Protein AF-A0AAP0X089-F1 (afdb_monomer_lite)

InterPro domains:
  IPR019605 Misato Segment II tubulin-like domain [PF10644] (19-96)
  IPR029209 DML1/Misato, tubulin domain [PF14881] (132-241)
  IPR036525 Tubulin/FtsZ, GTPase domain superfamily [G3DSA:3.40.50.1440] (24-244)
  IPR036525 Tubulin/FtsZ, GTPase domain superfamily [SSF52490] (13-241)
  IPR049942 DML1/Misato [PTHR13391] (17-248)

Sequence (255 aa):
MSCWDWLGTPTGDPVFKNQCMDMDVLYRTGETEQGILTYMPRLLSIDFQGSLGSMSSRGTLYNEVPNTPSPVRTWTGDVSTHVSEPRKKNLFLQSLCEEEQEKSIQMSGIESGRNDSQNEIQDKDIVESLENGVQYWTDFSKVHYHRQSLYELNGLGMDAQKFDNYGIGRDVFSGGLQGEEMNDRLRFFVEECDHIQGFQFIVDDLGGFSSVAAEFLENIVDEYTNTPVLLYNVQGPRSYMNTRGQKKTDFSGSS

Organism: Liquidambar formosana (NCBI:txid63359)

Radius of gyration: 24.03 Å; chains: 1; bounding box: 58×66×89 Å

Secondary structure (DSSP, 8-state):
-------------GGGTT----GGGTEEEEE-TTS-EEEEE---EEEETTTTTTS-TT-SSS--------S-----S------PPPPPP-HHHHHHHHHHHHHHHHHTT--------S----HHHHHHHHHHS--SGGGG--SPPPTTTEEEETT--S-GGGG-SHHHHHHHHTTSHHHHHHHHHHHHHHHT-SS---EEEEE--STTHHHHHHHHHHHHHHHSTTS-EEEEE---TTGGGTTTTSSS-------

pLDDT: mean 75.5, std 18.86, range [27.47, 96.25]

Foldseek 3Di:
DDDDDDDDDDDDDPVPPDDPDPCCLQWDWDAAPLRDIFIAGLAADEEAPPQLALADLQWDRDDPPDPPPDPDPPDPDDDDDDDDDRHDAWLQVVVLVVVVVVVSCVVVVDPDDDPPDDPPSDPVRVVVCVVPVDDHPNSPDSHIYHSLRGHHQPDDPPDQVQQQAQVVLLVSCVVVPSLVSNVVSSVVSVVPDPDAQAAEAEFACGGSRVNVSVVNVVVCCVVVVVHYYHYHHDDDPVVVVPVVPPPDDDDDDDD

Structure (mmCIF, N/CA/C/O backbone):
data_AF-A0AAP0X089-F1
#
_entry.id   AF-A0AAP0X089-F1
#
loop_
_atom_site.group_PDB
_atom_site.id
_atom_site.type_symbol
_atom_site.label_atom_id
_atom_site.label_alt_id
_atom_site.label_comp_id
_atom_site.label_asym_id
_atom_site.label_entity_id
_atom_site.label_seq_id
_atom_site.pdbx_PDB_ins_code
_atom_site.Cartn_x
_atom_site.Cartn_y
_atom_site.Cartn_z
_atom_site.occupancy
_atom_site.B_iso_or_equiv
_atom_site.auth_seq_id
_atom_site.auth_comp_id
_atom_site.auth_asym_id
_atom_site.auth_atom_id
_atom_site.pdbx_PDB_model_num
ATOM 1 N N . MET A 1 1 ? -16.385 -43.368 23.938 1.00 38.62 1 MET A N 1
ATOM 2 C CA . MET A 1 1 ? -16.172 -41.952 24.296 1.00 38.62 1 MET A CA 1
ATOM 3 C C . MET A 1 1 ? -16.518 -41.150 23.065 1.00 38.62 1 MET A C 1
ATOM 5 O O . MET A 1 1 ? -15.847 -41.276 22.054 1.00 38.62 1 MET A O 1
ATOM 9 N N . SER A 1 2 ? -17.673 -40.511 23.132 1.00 29.97 2 SER A N 1
ATOM 10 C CA . SER A 1 2 ? -18.468 -39.937 22.048 1.00 29.97 2 SER A CA 1
ATOM 11 C C . SER A 1 2 ? -19.066 -38.619 22.544 1.00 29.97 2 SER A C 1
ATOM 13 O O . SER A 1 2 ? -19.229 -38.471 23.757 1.00 29.97 2 SER A O 1
ATOM 15 N N . CYS A 1 3 ? -19.477 -37.773 21.593 1.00 33.03 3 CYS A N 1
ATOM 16 C CA . CYS A 1 3 ? -20.076 -36.434 21.721 1.00 33.03 3 CYS A CA 1
ATOM 17 C C . CYS A 1 3 ? -19.087 -35.331 22.128 1.00 33.03 3 CYS A C 1
ATOM 19 O O . CYS A 1 3 ? -18.398 -35.460 23.132 1.00 33.03 3 CYS A O 1
ATOM 21 N N . TRP A 1 4 ? -18.964 -34.243 21.361 1.00 32.22 4 TRP A N 1
ATOM 22 C CA . TRP A 1 4 ? -20.082 -33.418 20.883 1.00 32.22 4 TRP A CA 1
ATOM 23 C C . TRP A 1 4 ? -19.990 -33.001 19.405 1.00 32.22 4 TRP A C 1
ATOM 25 O O . TRP A 1 4 ? -19.008 -32.397 18.989 1.00 32.22 4 TRP A O 1
ATOM 35 N N . ASP A 1 5 ? -21.067 -33.287 18.670 1.00 34.66 5 ASP A N 1
ATOM 36 C CA . ASP A 1 5 ? -21.509 -32.571 17.467 1.00 34.66 5 ASP A CA 1
ATOM 37 C C . ASP A 1 5 ? -22.568 -31.518 17.855 1.00 34.66 5 ASP A C 1
ATOM 39 O O . ASP A 1 5 ? -23.260 -31.698 18.864 1.00 34.66 5 ASP A O 1
ATOM 43 N N . TRP A 1 6 ? -22.757 -30.540 16.950 1.00 36.72 6 TRP A N 1
ATOM 44 C CA . TRP A 1 6 ? -23.843 -29.538 16.816 1.00 36.72 6 TRP A CA 1
ATOM 45 C C . TRP A 1 6 ? -23.690 -28.235 17.636 1.00 36.72 6 TRP A C 1
ATOM 47 O O . TRP A 1 6 ? -23.253 -28.270 18.775 1.00 36.72 6 TRP A O 1
ATOM 57 N N . LEU A 1 7 ? -24.051 -27.024 17.180 1.00 30.03 7 LEU A N 1
ATOM 58 C CA . LEU A 1 7 ? -24.862 -26.525 16.054 1.00 30.03 7 LEU A CA 1
ATOM 59 C C . LEU A 1 7 ? -24.594 -25.008 15.907 1.00 30.03 7 LEU A C 1
ATOM 61 O O . LEU A 1 7 ? -24.565 -24.316 16.922 1.00 30.03 7 LEU A O 1
ATOM 65 N N . GLY A 1 8 ? -24.528 -24.482 14.677 1.00 27.47 8 GLY A N 1
ATOM 66 C CA . GLY A 1 8 ? -24.851 -23.071 14.407 1.00 27.47 8 GLY A CA 1
ATOM 67 C C . GLY A 1 8 ? -23.782 -22.241 13.698 1.00 27.47 8 GLY A C 1
ATOM 68 O O . GLY A 1 8 ? -23.292 -21.270 14.263 1.00 27.47 8 GLY A O 1
ATOM 69 N N . THR A 1 9 ? -23.474 -22.534 12.433 1.00 36.56 9 THR A N 1
ATOM 70 C CA . THR A 1 9 ? -23.031 -21.452 11.544 1.00 36.56 9 THR A CA 1
ATOM 71 C C . THR A 1 9 ? -24.269 -20.624 11.186 1.00 36.56 9 THR A C 1
ATOM 73 O O . THR A 1 9 ? -25.257 -21.191 10.704 1.00 36.56 9 THR A O 1
ATOM 76 N N . PRO A 1 10 ? -24.290 -19.306 11.457 1.00 43.47 10 PRO A N 1
ATOM 77 C CA . PRO A 1 10 ? -25.379 -18.470 10.995 1.00 43.47 10 PRO A CA 1
ATOM 78 C C . PRO A 1 10 ? -25.360 -18.522 9.471 1.00 43.47 10 PRO A C 1
ATOM 80 O O . PRO A 1 10 ? -24.309 -18.438 8.839 1.00 43.47 10 PRO A O 1
ATOM 83 N N . THR A 1 11 ? -26.537 -18.753 8.907 1.00 41.44 11 THR A N 1
ATOM 84 C CA . THR A 1 11 ? -26.840 -18.768 7.479 1.00 41.44 11 THR A CA 1
ATOM 85 C C . THR A 1 11 ? -26.015 -17.736 6.712 1.00 41.44 11 THR A C 1
ATOM 87 O O . THR A 1 11 ? -26.342 -16.551 6.718 1.00 41.44 11 THR A O 1
ATOM 90 N N . GLY A 1 12 ? -24.962 -18.202 6.037 1.00 47.44 12 GLY A N 1
ATOM 91 C CA . GLY A 1 12 ? -24.348 -17.455 4.950 1.00 47.44 12 GLY A CA 1
ATOM 92 C C . GLY A 1 12 ? -25.396 -17.240 3.864 1.00 47.44 12 GLY A C 1
ATOM 93 O O . GLY A 1 12 ? -26.174 -18.152 3.557 1.00 47.44 12 GLY A O 1
ATOM 94 N N . ASP A 1 13 ? -25.449 -16.021 3.336 1.00 46.09 13 ASP A N 1
ATOM 95 C CA . ASP A 1 13 ? -26.346 -15.641 2.251 1.00 46.09 13 ASP A CA 1
ATOM 96 C C . ASP A 1 13 ? -26.258 -16.693 1.122 1.00 46.09 13 ASP A C 1
ATOM 98 O O . ASP A 1 13 ? -25.150 -17.068 0.720 1.00 46.09 13 ASP A O 1
ATOM 102 N N . PRO A 1 14 ? -27.389 -17.225 0.617 1.00 51.25 14 PRO A N 1
ATOM 103 C CA . PRO A 1 14 ? -27.396 -18.230 -0.441 1.00 51.25 14 PRO A CA 1
ATOM 104 C C . PRO A 1 14 ? -26.637 -17.821 -1.714 1.00 51.25 14 PRO A C 1
ATOM 106 O O . PRO A 1 14 ? -26.324 -18.709 -2.511 1.00 51.25 14 PRO A O 1
ATOM 109 N N . VAL A 1 15 ? -26.320 -16.534 -1.896 1.00 54.16 15 VAL A N 1
ATOM 110 C CA . VAL A 1 15 ? -25.441 -16.025 -2.960 1.00 54.16 15 VAL A CA 1
ATOM 111 C C . VAL A 1 15 ? -23.983 -16.484 -2.788 1.00 54.16 15 VAL A C 1
ATOM 113 O O . VAL A 1 15 ? -23.331 -16.808 -3.778 1.00 54.16 15 VAL A O 1
ATOM 116 N N . PHE A 1 16 ? -23.477 -16.614 -1.558 1.00 52.28 16 PHE A N 1
ATOM 117 C CA . PHE A 1 16 ? -22.071 -16.942 -1.262 1.00 52.28 16 PHE A CA 1
ATOM 118 C C . PHE A 1 16 ? -21.862 -18.408 -0.857 1.00 52.28 16 PHE A C 1
ATOM 120 O O . PHE A 1 16 ? -20.985 -18.741 -0.065 1.00 52.28 16 PHE A O 1
ATOM 127 N N . LYS A 1 17 ? -22.662 -19.325 -1.413 1.00 48.91 17 LYS A N 1
ATOM 128 C CA . LYS A 1 17 ? -22.609 -20.758 -1.074 1.00 48.91 17 LYS A CA 1
ATOM 129 C C . LYS A 1 17 ? -21.322 -21.487 -1.484 1.00 48.91 17 LYS A C 1
ATOM 131 O O . LYS A 1 17 ? -21.150 -22.621 -1.058 1.00 48.91 17 LYS A O 1
ATOM 136 N N . ASN A 1 18 ? -20.443 -20.889 -2.296 1.00 52.19 18 ASN A N 1
ATOM 137 C CA . ASN A 1 18 ? -19.277 -21.578 -2.867 1.00 52.19 18 ASN A CA 1
ATOM 138 C C . ASN A 1 18 ? -18.044 -20.684 -3.049 1.00 52.19 18 ASN A C 1
ATOM 140 O O . ASN A 1 18 ? -17.528 -20.578 -4.155 1.00 52.19 18 ASN A O 1
ATOM 144 N N . GLN A 1 19 ? -17.540 -20.078 -1.979 1.00 53.28 19 GLN A N 1
ATOM 145 C CA . GLN A 1 19 ? -16.136 -19.664 -1.910 1.00 53.28 19 GLN A CA 1
ATOM 146 C C . GLN A 1 19 ? -15.781 -19.475 -0.438 1.00 53.28 19 GLN A C 1
ATOM 148 O O . GLN A 1 19 ? -16.034 -18.431 0.154 1.00 53.28 19 GLN A O 1
ATOM 153 N N . CYS A 1 20 ? -15.218 -20.516 0.172 1.00 57.59 20 CYS A N 1
ATOM 154 C CA . CYS A 1 20 ? -14.412 -20.335 1.372 1.00 57.59 20 CYS A CA 1
ATOM 155 C C . CYS A 1 20 ? -13.169 -19.564 0.911 1.00 57.59 20 CYS A C 1
ATOM 157 O O . CYS A 1 20 ? -12.205 -20.177 0.459 1.00 57.59 20 CYS A O 1
ATOM 159 N N . MET A 1 21 ? -13.253 -18.231 0.854 1.00 68.44 21 MET A N 1
ATOM 160 C CA . MET A 1 21 ? -12.084 -17.399 0.589 1.00 68.44 21 MET A CA 1
ATOM 161 C C . MET A 1 21 ? -11.142 -17.588 1.767 1.00 68.44 21 MET A C 1
ATOM 163 O O . MET A 1 21 ? -11.488 -17.252 2.899 1.00 68.44 21 MET A O 1
ATOM 167 N N . ASP A 1 22 ? -9.986 -18.177 1.490 1.00 80.44 22 ASP A N 1
ATOM 168 C CA . ASP A 1 22 ? -8.922 -18.287 2.468 1.00 80.44 22 ASP A CA 1
ATOM 169 C C . ASP A 1 22 ? -8.302 -16.898 2.673 1.00 80.44 22 ASP A C 1
ATOM 171 O O . ASP A 1 22 ? -7.546 -16.397 1.836 1.00 80.44 22 ASP A O 1
ATOM 175 N N . MET A 1 23 ? -8.697 -16.240 3.765 1.00 83.00 23 MET A N 1
ATOM 176 C CA . MET A 1 23 ? -8.215 -14.901 4.105 1.00 83.00 23 MET A CA 1
ATOM 177 C C . MET A 1 23 ? -6.753 -14.925 4.551 1.00 83.00 23 MET A C 1
ATOM 179 O O . MET A 1 23 ? -6.098 -13.885 4.459 1.00 83.00 23 MET A O 1
ATOM 183 N N . ASP A 1 24 ? -6.216 -16.088 4.937 1.00 85.19 24 ASP A N 1
ATOM 184 C CA . ASP A 1 24 ? -4.828 -16.237 5.376 1.00 85.19 24 ASP A CA 1
ATOM 185 C C . ASP A 1 24 ? -3.836 -16.103 4.213 1.00 85.19 24 ASP A C 1
ATOM 187 O O . ASP A 1 24 ? -2.636 -15.966 4.443 1.00 85.19 24 ASP A O 1
ATOM 191 N N . VAL A 1 25 ? -4.315 -16.062 2.962 1.00 87.62 25 VAL A N 1
ATOM 192 C CA . VAL A 1 25 ? -3.509 -15.696 1.785 1.00 87.62 25 VAL A CA 1
ATOM 193 C C . VAL A 1 25 ? -3.175 -14.202 1.805 1.00 87.62 25 VAL A C 1
ATOM 195 O O . VAL A 1 25 ? -2.024 -13.806 1.618 1.00 87.62 25 VAL A O 1
ATOM 198 N N . LEU A 1 26 ? -4.168 -13.352 2.076 1.00 89.81 26 LEU A N 1
ATOM 199 C CA . LEU A 1 26 ? -4.014 -11.892 2.062 1.00 89.81 26 LEU A CA 1
ATOM 200 C C . LEU A 1 26 ? -3.614 -11.327 3.422 1.00 89.81 26 LEU A C 1
ATOM 202 O O . LEU A 1 26 ? -2.951 -10.294 3.481 1.00 89.81 26 LEU A O 1
ATOM 206 N N . TYR A 1 27 ? -4.003 -11.997 4.502 1.00 91.69 27 TYR A N 1
ATOM 207 C CA . TYR A 1 27 ? -3.772 -11.557 5.866 1.00 91.69 27 TYR A CA 1
ATOM 208 C C . TYR A 1 27 ? -2.888 -12.537 6.627 1.00 91.69 27 TYR A C 1
ATOM 210 O O . TYR A 1 27 ? -2.940 -13.748 6.437 1.00 91.69 27 TYR A O 1
ATOM 218 N N . ARG A 1 28 ? -2.077 -11.992 7.523 1.00 90.19 28 ARG A N 1
ATOM 219 C CA . ARG A 1 28 ? -1.282 -12.722 8.502 1.00 90.19 28 ARG A CA 1
ATOM 220 C C . ARG A 1 28 ? -1.800 -12.424 9.899 1.00 90.19 28 ARG A C 1
ATOM 222 O O . ARG A 1 28 ? -2.281 -11.322 10.169 1.00 90.19 28 ARG A O 1
ATOM 229 N N . THR A 1 29 ? -1.617 -13.366 10.807 1.00 89.62 29 THR A N 1
ATOM 230 C CA . THR A 1 29 ? -1.854 -13.127 12.228 1.00 89.62 29 THR A CA 1
ATOM 231 C C . THR A 1 29 ? -0.754 -12.227 12.794 1.00 89.62 29 THR A C 1
ATOM 233 O O . THR A 1 29 ? 0.432 -12.383 12.490 1.00 89.62 29 THR A O 1
ATOM 236 N N . GLY A 1 30 ? -1.157 -11.267 13.615 1.00 85.88 30 GLY A N 1
ATOM 237 C CA . GLY A 1 30 ? -0.303 -10.440 14.452 1.00 85.88 30 GLY A CA 1
ATOM 238 C C . GLY A 1 30 ? -0.878 -10.364 15.862 1.00 85.88 30 GLY A C 1
ATOM 239 O O . GLY A 1 30 ? -2.013 -10.764 16.110 1.00 85.88 30 GLY A O 1
ATOM 240 N N . GLU A 1 31 ? -0.098 -9.832 16.791 1.00 83.19 31 GLU A N 1
ATOM 241 C CA . GLU A 1 31 ? -0.535 -9.590 18.164 1.00 83.19 31 GLU A CA 1
ATOM 242 C C . GLU A 1 31 ? -0.359 -8.110 18.476 1.00 83.19 31 GLU A C 1
ATOM 244 O O . GLU A 1 31 ? 0.695 -7.529 18.196 1.00 83.19 31 GLU A O 1
ATOM 249 N N . THR A 1 32 ? -1.404 -7.487 19.017 1.00 78.06 32 THR A N 1
ATOM 250 C CA . THR A 1 32 ? -1.309 -6.125 19.543 1.00 78.06 32 THR A CA 1
ATOM 251 C C . THR A 1 32 ? -0.485 -6.113 20.831 1.00 78.06 32 THR A C 1
ATOM 253 O O . THR A 1 32 ? -0.244 -7.152 21.446 1.00 78.06 32 THR A O 1
ATOM 256 N N . GLU A 1 33 ? -0.080 -4.933 21.302 1.00 71.44 33 GLU A N 1
ATOM 257 C CA . GLU A 1 33 ? 0.668 -4.811 22.564 1.00 71.44 33 GLU A CA 1
ATOM 258 C C . GLU A 1 33 ? -0.101 -5.339 23.783 1.00 71.44 33 GLU A C 1
ATOM 260 O O . GLU A 1 33 ? 0.494 -5.738 24.781 1.00 71.44 33 GLU A O 1
ATOM 265 N N . GLN A 1 34 ? -1.430 -5.362 23.699 1.00 74.88 34 GLN A N 1
ATOM 266 C CA . GLN A 1 34 ? -2.316 -5.910 24.721 1.00 74.88 34 GLN A CA 1
ATOM 267 C C . GLN A 1 34 ? -2.425 -7.445 24.647 1.00 74.88 34 GLN A C 1
ATOM 269 O O . GLN A 1 34 ? -3.215 -8.031 25.385 1.00 74.88 34 GLN A O 1
ATOM 274 N N . GLY A 1 35 ? -1.669 -8.100 23.757 1.00 74.81 35 GLY A N 1
ATOM 275 C CA . GLY A 1 35 ? -1.725 -9.544 23.521 1.00 74.81 35 GLY A CA 1
ATOM 276 C C . GLY A 1 35 ? -2.996 -9.990 22.797 1.00 74.81 35 GLY A C 1
ATOM 277 O O . GLY A 1 35 ? -3.367 -11.160 22.869 1.00 74.81 35 GLY A O 1
ATOM 278 N N . ILE A 1 36 ? -3.700 -9.065 22.134 1.00 81.06 36 ILE A N 1
ATOM 279 C CA . ILE A 1 36 ? -4.914 -9.382 21.383 1.00 81.06 36 ILE A CA 1
ATOM 280 C C . ILE A 1 36 ? -4.499 -9.827 19.984 1.00 81.06 36 ILE A C 1
ATOM 282 O O . ILE A 1 36 ? -3.795 -9.111 19.271 1.00 81.06 36 ILE A O 1
ATOM 286 N N . LEU A 1 37 ? -4.955 -11.013 19.584 1.00 83.50 37 LEU A N 1
ATOM 287 C CA . LEU A 1 37 ? -4.757 -11.509 18.228 1.00 83.50 37 LEU A CA 1
ATOM 288 C C . LEU A 1 37 ? -5.485 -10.604 17.231 1.00 83.50 37 LEU A C 1
ATOM 290 O O . LEU A 1 37 ? -6.668 -10.299 17.386 1.00 83.50 37 LEU A O 1
ATOM 294 N N . THR A 1 38 ? -4.771 -10.196 16.193 1.00 86.69 38 THR A N 1
ATOM 295 C CA . THR A 1 38 ? -5.277 -9.350 15.117 1.00 86.69 38 THR A CA 1
ATOM 296 C C . THR A 1 38 ? -4.779 -9.845 13.765 1.00 86.69 38 THR A C 1
ATOM 298 O O . THR A 1 38 ? -3.868 -10.667 13.685 1.00 86.69 38 THR A O 1
ATOM 301 N N . TYR A 1 39 ? -5.378 -9.346 12.691 1.00 89.62 39 TYR A N 1
ATOM 302 C CA . TYR A 1 39 ? -4.999 -9.684 11.326 1.00 89.62 39 TYR A CA 1
ATOM 303 C C . TYR A 1 39 ? -4.394 -8.463 10.640 1.00 89.62 39 TYR A C 1
ATOM 305 O O . TYR A 1 39 ? -4.996 -7.389 10.614 1.00 89.62 39 TYR A O 1
ATOM 313 N N . MET A 1 40 ? -3.208 -8.639 10.065 1.00 91.81 40 MET A N 1
ATOM 314 C CA . MET A 1 40 ? -2.525 -7.629 9.260 1.00 91.81 40 MET A CA 1
ATOM 315 C C . MET A 1 40 ? -2.509 -8.048 7.796 1.00 91.81 40 MET A C 1
ATOM 317 O O . MET A 1 40 ? -2.346 -9.233 7.519 1.00 91.81 40 MET A O 1
ATOM 321 N N . PRO A 1 41 ? -2.599 -7.118 6.843 1.00 94.00 41 PRO A N 1
ATOM 322 C CA . PRO A 1 41 ? -2.514 -7.458 5.439 1.00 94.00 41 PRO A CA 1
ATOM 323 C C . PRO A 1 41 ? -1.048 -7.697 5.048 1.00 94.00 41 PRO A C 1
ATOM 325 O O . PRO A 1 41 ? -0.145 -6.994 5.512 1.00 94.00 41 PRO A O 1
ATOM 328 N N . ARG A 1 42 ? -0.804 -8.645 4.141 1.00 94.19 42 ARG A N 1
ATOM 329 C CA . ARG A 1 42 ? 0.453 -8.758 3.387 1.00 94.19 42 ARG A CA 1
ATOM 330 C C . ARG A 1 42 ? 0.468 -7.679 2.309 1.00 94.19 42 ARG A C 1
ATOM 332 O O . ARG A 1 42 ? 0.202 -7.929 1.139 1.00 94.19 42 ARG A O 1
ATOM 339 N N . LEU A 1 43 ? 0.701 -6.452 2.755 1.00 94.44 43 LEU A N 1
ATOM 340 C CA . LEU A 1 43 ? 0.688 -5.246 1.940 1.00 94.44 43 LEU A CA 1
ATOM 341 C C . LEU A 1 43 ? 2.031 -4.542 2.064 1.00 94.44 43 LEU A C 1
ATOM 343 O O . LEU A 1 43 ? 2.529 -4.399 3.178 1.00 94.44 43 LEU A O 1
ATOM 347 N N . LEU A 1 44 ? 2.536 -4.034 0.942 1.00 95.69 44 LEU A N 1
ATOM 348 C CA . LEU A 1 44 ? 3.555 -2.994 0.885 1.00 95.69 44 LEU A CA 1
ATOM 349 C C . LEU A 1 44 ? 2.955 -1.775 0.173 1.00 95.69 44 LEU A C 1
ATOM 351 O O . LEU A 1 44 ? 2.671 -1.824 -1.019 1.00 95.69 44 LEU A O 1
ATOM 355 N N . SER A 1 45 ? 2.741 -0.699 0.922 1.00 94.56 45 SER A N 1
ATOM 356 C CA . SER A 1 45 ? 2.330 0.608 0.423 1.00 94.56 45 SER A CA 1
ATOM 357 C C . SER A 1 45 ? 3.558 1.495 0.311 1.00 94.56 45 SER A C 1
ATOM 359 O O . SER A 1 45 ? 4.291 1.651 1.288 1.00 94.56 45 SER A O 1
ATOM 361 N N . ILE A 1 46 ? 3.758 2.093 -0.859 1.00 92.75 46 ILE A N 1
ATOM 362 C CA . ILE A 1 46 ? 4.845 3.034 -1.130 1.00 92.75 46 ILE A CA 1
ATOM 363 C C . ILE A 1 46 ? 4.214 4.377 -1.462 1.00 92.75 46 ILE A C 1
ATOM 365 O O . ILE A 1 46 ? 3.430 4.472 -2.402 1.00 92.75 46 ILE A O 1
ATOM 369 N N . ASP A 1 47 ? 4.539 5.399 -0.683 1.00 90.25 47 ASP A N 1
ATOM 370 C CA . ASP A 1 47 ? 3.979 6.740 -0.849 1.00 90.25 47 ASP A CA 1
ATOM 371 C C . ASP A 1 47 ? 5.004 7.795 -0.390 1.00 90.25 47 ASP A C 1
ATOM 373 O O . ASP A 1 47 ? 6.109 7.467 0.048 1.00 90.25 47 ASP A O 1
ATOM 377 N N . PHE A 1 48 ? 4.692 9.080 -0.515 1.00 86.00 48 PHE A N 1
ATOM 378 C CA . PHE A 1 48 ? 5.563 10.159 -0.070 1.00 86.00 48 PHE A CA 1
ATOM 379 C C . PHE A 1 48 ? 5.688 10.196 1.446 1.00 86.00 48 PHE A C 1
ATOM 381 O O . PHE A 1 48 ? 4.749 9.886 2.181 1.00 86.00 48 PHE A O 1
ATOM 388 N N . GLN A 1 49 ? 6.813 10.719 1.918 1.00 85.00 49 GLN A N 1
ATOM 389 C CA . GLN A 1 49 ? 6.940 11.096 3.315 1.00 85.00 49 GLN A CA 1
ATOM 390 C C . GLN A 1 49 ? 5.865 12.121 3.724 1.00 85.00 49 GLN A C 1
ATOM 392 O O . GLN A 1 49 ? 5.736 13.195 3.130 1.00 85.00 49 GLN A O 1
ATOM 397 N N . GLY A 1 50 ? 5.103 11.793 4.768 1.00 81.75 50 GLY A N 1
ATOM 398 C CA . GLY A 1 50 ? 4.003 12.604 5.292 1.00 81.75 50 GLY A CA 1
ATOM 399 C C . GLY A 1 50 ? 2.624 12.286 4.701 1.00 81.75 50 GLY A C 1
ATOM 400 O O . GLY A 1 50 ? 1.659 12.980 5.040 1.00 81.75 50 GLY A O 1
ATOM 401 N N . SER A 1 51 ? 2.510 11.257 3.858 1.00 85.25 51 SER A N 1
ATOM 402 C CA . SER A 1 51 ? 1.248 10.759 3.278 1.00 85.25 51 SER A CA 1
ATOM 403 C C . SER A 1 51 ? 0.427 9.879 4.230 1.00 85.25 51 SER A C 1
ATOM 405 O O . SER A 1 51 ? -0.751 9.630 3.993 1.00 85.25 51 SER A O 1
ATOM 407 N N . LEU A 1 52 ? 1.011 9.435 5.345 1.00 88.19 52 LEU A N 1
ATOM 408 C CA . LEU A 1 52 ? 0.354 8.512 6.277 1.00 88.19 52 LEU A CA 1
ATOM 409 C C . LEU A 1 52 ? -0.617 9.194 7.256 1.00 88.19 52 LEU A C 1
ATOM 411 O O . LEU A 1 52 ? -1.281 8.523 8.050 1.00 88.19 52 LEU A O 1
ATOM 415 N N . GLY A 1 53 ? -0.757 10.521 7.202 1.00 87.75 53 GLY A N 1
ATOM 416 C CA . GLY A 1 53 ? -1.723 11.238 8.035 1.00 87.75 53 GLY A CA 1
ATOM 417 C C . GLY A 1 53 ? -1.394 11.135 9.527 1.00 87.75 53 GLY A C 1
ATOM 418 O O . GLY A 1 53 ? -0.355 11.623 9.967 1.00 87.75 53 GLY A O 1
ATOM 419 N N . SER A 1 54 ? -2.311 10.553 10.303 1.00 86.94 54 SER A N 1
ATOM 420 C CA . SER A 1 54 ? -2.145 10.302 11.747 1.00 86.94 54 SER A CA 1
ATOM 421 C C . SER A 1 54 ? -1.484 8.952 12.071 1.00 86.94 54 SER A C 1
ATOM 423 O O . SER A 1 54 ? -1.250 8.643 13.241 1.00 86.94 54 SER A O 1
ATOM 425 N N . MET A 1 55 ? -1.192 8.141 11.051 1.00 86.62 55 MET A N 1
ATOM 426 C CA . MET A 1 55 ? -0.579 6.823 11.182 1.00 86.62 55 MET A CA 1
ATOM 427 C C . MET A 1 55 ? 0.952 6.916 11.172 1.00 86.62 55 MET A C 1
ATOM 429 O O . MET A 1 55 ? 1.527 7.679 10.400 1.00 86.62 55 MET A O 1
ATOM 433 N N . SER A 1 56 ? 1.616 6.119 12.014 1.00 83.94 56 SER A N 1
ATOM 434 C CA . SER A 1 56 ? 3.081 6.010 12.019 1.00 83.94 56 SER A CA 1
ATOM 435 C C . SER A 1 56 ? 3.568 5.125 10.869 1.00 83.94 56 SER A C 1
ATOM 437 O O . SER A 1 56 ? 2.949 4.106 10.554 1.00 83.94 56 SER A O 1
ATOM 439 N N . SER A 1 57 ? 4.728 5.450 10.293 1.00 79.25 57 SER A N 1
ATOM 440 C CA . SER A 1 57 ? 5.406 4.615 9.286 1.00 79.25 57 SER A CA 1
ATOM 441 C C . SER A 1 57 ? 5.849 3.255 9.825 1.00 79.25 57 SER A C 1
ATOM 443 O O . SER A 1 57 ? 6.085 2.322 9.063 1.00 79.25 57 SER A O 1
ATOM 445 N N . ARG A 1 58 ? 5.895 3.091 11.153 1.00 77.44 58 ARG A N 1
ATOM 446 C CA . ARG A 1 58 ? 6.145 1.806 11.822 1.00 77.44 58 ARG A CA 1
ATOM 447 C C . ARG A 1 58 ? 4.863 0.991 12.044 1.00 77.44 58 ARG A C 1
ATOM 449 O O . ARG A 1 58 ? 4.907 -0.026 12.737 1.00 77.44 58 ARG A O 1
ATOM 456 N N . GLY A 1 59 ? 3.742 1.410 11.463 1.00 76.31 59 GLY A N 1
ATOM 457 C CA . GLY A 1 59 ? 2.441 0.787 11.662 1.00 76.31 59 GLY A CA 1
ATOM 458 C C . GLY A 1 59 ? 1.826 1.135 13.017 1.00 76.31 59 GLY A C 1
ATOM 459 O O . GLY A 1 59 ? 2.258 2.056 13.708 1.00 76.31 59 GLY A O 1
ATOM 460 N N . THR A 1 60 ? 0.782 0.401 13.390 1.00 69.94 60 THR A N 1
ATOM 461 C CA . THR A 1 60 ? -0.058 0.715 14.560 1.00 69.94 60 THR A CA 1
ATOM 462 C C . THR A 1 60 ? 0.185 -0.192 15.762 1.00 69.94 60 THR A C 1
ATOM 464 O O . THR A 1 60 ? -0.270 0.137 16.850 1.00 69.94 60 THR A O 1
ATOM 467 N N . LEU A 1 61 ? 0.867 -1.332 15.584 1.00 66.44 61 LEU A N 1
ATOM 468 C CA . LEU A 1 61 ? 0.993 -2.340 16.648 1.00 66.44 61 LEU A CA 1
ATOM 469 C C . LEU A 1 61 ? 2.188 -2.181 17.563 1.00 66.44 61 LEU A C 1
ATOM 471 O O . LEU A 1 61 ? 2.209 -2.785 18.627 1.00 66.44 61 LEU A O 1
ATOM 475 N N . TYR A 1 62 ? 3.203 -1.444 17.142 1.00 62.12 62 TYR A N 1
ATOM 476 C CA . TYR A 1 62 ? 4.424 -1.359 17.915 1.00 62.12 62 TYR A CA 1
ATOM 477 C C . TYR A 1 62 ? 4.691 0.094 18.235 1.00 62.12 62 TYR A C 1
ATOM 479 O O . TYR A 1 62 ? 4.992 0.869 17.321 1.00 62.12 62 TYR A O 1
ATOM 487 N N . ASN A 1 63 ? 4.654 0.438 19.517 1.00 55.84 63 ASN A N 1
ATOM 488 C CA . ASN A 1 63 ? 5.001 1.764 19.978 1.00 55.84 63 ASN A CA 1
ATOM 489 C C . ASN A 1 63 ? 6.337 2.215 19.390 1.00 55.84 63 ASN A C 1
ATOM 491 O O . ASN A 1 63 ? 7.319 1.462 19.268 1.00 55.84 63 ASN A O 1
ATOM 495 N N . GLU A 1 64 ? 6.362 3.493 19.043 1.00 53.25 64 GLU A N 1
ATOM 496 C CA . GLU A 1 64 ? 7.601 4.223 18.918 1.00 53.25 64 GLU A CA 1
ATOM 497 C C . GLU A 1 64 ? 8.255 4.189 20.298 1.00 53.25 64 GLU A C 1
ATOM 499 O O . GLU A 1 64 ? 7.844 4.883 21.226 1.00 53.25 64 GLU A O 1
ATOM 504 N N . VAL A 1 65 ? 9.312 3.388 20.450 1.00 48.84 65 VAL A N 1
ATOM 505 C CA . VAL A 1 65 ? 10.376 3.843 21.342 1.00 48.84 65 VAL A CA 1
ATOM 506 C C . VAL A 1 65 ? 10.765 5.191 20.741 1.00 48.84 65 VAL A C 1
ATOM 508 O O . VAL A 1 65 ? 11.103 5.204 19.548 1.00 48.84 65 VAL A O 1
ATOM 511 N N . PRO A 1 66 ? 10.656 6.313 21.483 1.00 46.44 66 PRO A N 1
ATOM 512 C CA . PRO A 1 66 ? 11.156 7.587 20.993 1.00 46.44 66 PRO A CA 1
ATOM 513 C C . PRO A 1 66 ? 12.539 7.308 20.435 1.00 46.44 66 PRO A C 1
ATOM 515 O O . PRO A 1 66 ? 13.278 6.558 21.073 1.00 46.44 66 PRO A O 1
ATOM 518 N N . ASN A 1 67 ? 12.872 7.823 19.252 1.00 45.94 67 ASN A N 1
ATOM 519 C CA . ASN A 1 67 ? 14.235 7.739 18.745 1.00 45.94 67 ASN A CA 1
ATOM 520 C C . ASN A 1 67 ? 15.142 8.413 19.782 1.00 45.94 67 ASN A C 1
ATOM 522 O O . ASN A 1 67 ? 15.397 9.612 19.706 1.00 45.94 67 ASN A O 1
ATOM 526 N N . THR A 1 68 ? 15.586 7.671 20.796 1.00 36.28 68 THR A N 1
ATOM 527 C CA . THR A 1 68 ? 16.632 8.079 21.707 1.00 36.28 68 THR A CA 1
ATOM 528 C C . THR A 1 68 ? 17.832 8.129 20.789 1.00 36.28 68 THR A C 1
ATOM 530 O O . THR A 1 68 ? 18.227 7.076 20.277 1.00 36.28 68 THR A O 1
ATOM 533 N N . PRO A 1 69 ? 18.363 9.323 20.475 1.00 46.97 69 PRO A N 1
ATOM 534 C CA . PRO A 1 69 ? 19.520 9.398 19.610 1.00 46.97 69 PRO A CA 1
ATOM 535 C C . PRO A 1 69 ? 20.576 8.491 20.231 1.00 46.97 69 PRO A C 1
ATOM 537 O O . PRO A 1 69 ? 20.881 8.614 21.422 1.00 46.97 69 PRO A O 1
ATOM 540 N N . SER A 1 70 ? 21.076 7.527 19.456 1.00 44.59 70 SER A N 1
ATOM 541 C CA . SER A 1 70 ? 22.189 6.705 19.910 1.00 44.59 70 SER A CA 1
ATOM 542 C C . SER A 1 70 ? 23.275 7.660 20.421 1.00 44.59 70 SER A C 1
ATOM 544 O O . SER A 1 70 ? 23.593 8.617 19.710 1.00 44.59 70 SER A O 1
ATOM 546 N N . PRO A 1 71 ? 23.867 7.443 21.608 1.00 49.19 71 PRO A N 1
ATOM 547 C CA . PRO A 1 71 ? 24.851 8.366 22.188 1.00 49.19 71 PRO A CA 1
ATOM 548 C C . PRO A 1 71 ? 26.129 8.499 21.339 1.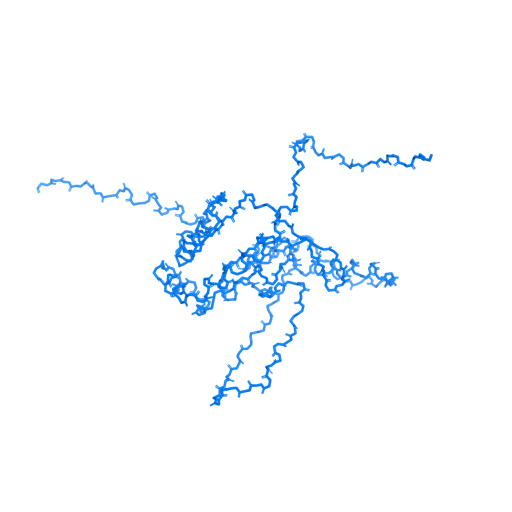00 49.19 71 PRO A C 1
ATOM 550 O O . PRO A 1 71 ? 27.014 9.299 21.640 1.00 49.19 71 PRO A O 1
ATOM 553 N N . VAL A 1 72 ? 26.230 7.722 20.261 1.00 52.91 72 VAL A N 1
ATOM 554 C CA . VAL A 1 72 ? 27.311 7.744 19.289 1.00 52.91 72 VAL A CA 1
ATOM 555 C C . VAL A 1 72 ? 27.132 8.943 18.345 1.00 52.91 72 VAL A C 1
ATOM 557 O O . VAL A 1 72 ? 26.538 8.847 17.275 1.00 52.91 72 VAL A O 1
ATOM 560 N N . ARG A 1 73 ? 27.668 10.100 18.750 1.00 52.44 73 ARG A N 1
ATOM 561 C CA . ARG A 1 73 ? 27.890 11.259 17.868 1.00 52.44 73 ARG A CA 1
ATOM 562 C C . ARG A 1 73 ? 29.100 10.990 16.967 1.00 52.44 73 ARG A C 1
ATOM 564 O O . ARG A 1 73 ? 30.230 11.267 17.356 1.00 52.44 73 ARG A O 1
ATOM 571 N N . THR A 1 74 ? 28.877 10.462 15.768 1.00 61.09 74 THR A N 1
ATOM 572 C CA . THR A 1 74 ? 29.919 10.336 14.726 1.00 61.09 74 THR A CA 1
ATOM 573 C C . THR A 1 74 ? 30.110 11.608 13.895 1.00 61.09 74 THR A C 1
ATOM 575 O O . THR A 1 74 ? 31.126 11.734 13.221 1.00 61.09 74 THR A O 1
ATOM 578 N N . TRP A 1 75 ? 29.188 12.574 13.980 1.00 55.97 75 TRP A N 1
ATOM 579 C CA . TRP A 1 75 ? 29.248 13.845 13.251 1.00 55.97 75 TRP A CA 1
ATOM 580 C C . TRP A 1 75 ? 29.409 15.040 14.201 1.00 55.97 75 TRP A C 1
ATOM 582 O O . TRP A 1 75 ? 28.597 15.251 15.102 1.00 55.97 75 TRP A O 1
ATOM 592 N N . THR A 1 76 ? 30.454 15.843 13.987 1.00 54.25 76 THR A N 1
ATOM 593 C CA . THR A 1 76 ? 30.692 17.133 14.659 1.00 54.25 76 THR A CA 1
ATOM 594 C C . THR A 1 76 ? 30.147 18.276 13.803 1.00 54.25 76 THR A C 1
ATOM 596 O O . THR A 1 76 ? 30.908 19.025 13.195 1.00 54.25 76 THR A O 1
ATOM 599 N N . GLY A 1 77 ? 28.823 18.376 13.713 1.00 61.84 77 GLY A N 1
ATOM 600 C CA . GLY A 1 77 ? 28.120 19.480 13.060 1.00 61.84 77 GLY A CA 1
ATOM 601 C C . GLY A 1 77 ? 26.809 19.782 13.782 1.00 61.84 77 GLY A C 1
ATOM 602 O O . GLY A 1 77 ? 26.285 18.918 14.490 1.00 61.84 77 GLY A O 1
ATOM 603 N N . ASP A 1 78 ? 26.294 21.001 13.626 1.00 50.00 78 ASP A N 1
ATOM 604 C CA . ASP A 1 78 ? 24.999 21.389 14.186 1.00 50.00 78 ASP A CA 1
ATOM 605 C C . ASP A 1 78 ? 23.878 20.671 13.425 1.00 50.00 78 ASP A C 1
ATOM 607 O O . ASP A 1 78 ? 23.523 21.031 12.305 1.00 50.00 78 ASP A O 1
ATOM 611 N N . VAL A 1 79 ? 23.344 19.609 14.030 1.00 61.06 79 VAL A N 1
ATOM 612 C CA . VAL A 1 79 ? 22.176 18.883 13.524 1.00 61.06 79 VAL A CA 1
ATOM 613 C C . VAL A 1 79 ? 20.934 19.465 14.187 1.00 61.06 79 VAL A C 1
ATOM 615 O O . VAL A 1 79 ? 20.726 19.297 15.389 1.00 61.06 79 VAL A O 1
ATOM 618 N N . SER A 1 80 ? 20.098 20.141 13.404 1.00 56.62 80 SER A N 1
ATOM 619 C CA . SER A 1 80 ? 18.759 20.549 13.818 1.00 56.62 80 SER A CA 1
ATOM 620 C C . SER A 1 80 ? 17.755 19.451 13.463 1.00 56.62 80 SER A C 1
ATOM 622 O O . SER A 1 80 ? 17.400 19.282 12.296 1.00 56.62 80 SER A O 1
ATOM 624 N N . THR A 1 81 ? 17.278 18.706 14.456 1.00 62.94 81 THR A N 1
ATOM 625 C CA . THR A 1 81 ? 16.161 17.772 14.266 1.00 62.94 81 THR A CA 1
ATOM 626 C C . THR A 1 81 ? 14.849 18.552 14.305 1.00 62.94 81 THR A C 1
ATOM 628 O O . THR A 1 81 ? 14.507 19.124 15.337 1.00 62.94 81 THR A O 1
ATOM 631 N N . HIS A 1 82 ? 14.105 18.574 13.199 1.00 51.69 82 HIS A N 1
ATOM 632 C CA . HIS A 1 82 ? 12.729 19.073 13.172 1.00 51.69 82 HIS A CA 1
ATOM 633 C C . HIS A 1 82 ? 11.769 17.889 13.314 1.00 51.69 82 HIS A C 1
ATOM 635 O O . HIS A 1 82 ? 11.781 16.981 12.488 1.00 51.69 82 HIS A O 1
ATOM 641 N N . VAL A 1 83 ? 10.945 17.898 14.363 1.00 62.75 83 VAL A N 1
ATOM 642 C CA . VAL A 1 83 ? 9.865 16.923 14.574 1.00 62.75 83 VAL A CA 1
ATOM 643 C C . VAL A 1 83 ? 8.545 17.655 14.357 1.00 62.75 83 VAL A C 1
ATOM 645 O O . VAL A 1 83 ? 8.338 18.725 14.927 1.00 62.75 83 VAL A O 1
ATOM 648 N N . SER A 1 84 ? 7.684 17.113 13.496 1.00 61.38 84 SER A N 1
ATOM 649 C CA . SER A 1 84 ? 6.334 17.650 13.295 1.00 61.38 84 SER A CA 1
ATOM 650 C C . SER A 1 84 ? 5.387 17.140 14.382 1.00 61.38 84 SER A C 1
ATOM 652 O O . SER A 1 84 ? 5.583 16.048 14.915 1.00 61.38 84 SER A O 1
ATOM 654 N N . GLU A 1 85 ? 4.383 17.940 14.744 1.00 66.31 85 GLU A N 1
ATOM 655 C CA . GLU A 1 85 ? 3.381 17.514 15.722 1.00 66.31 85 GLU A CA 1
ATOM 656 C C . GLU A 1 85 ? 2.542 16.350 15.165 1.00 66.31 85 GLU A C 1
ATOM 658 O O . GLU A 1 85 ? 2.154 16.390 13.990 1.00 66.31 85 GLU A O 1
ATOM 663 N N . PRO A 1 86 ? 2.227 15.326 15.985 1.00 71.38 86 PRO A N 1
ATOM 664 C CA . PRO A 1 86 ? 1.357 14.234 15.568 1.00 71.38 86 PRO A CA 1
ATOM 665 C C . PRO A 1 86 ? 0.010 14.761 15.072 1.00 71.38 86 PRO A C 1
ATOM 667 O O . PRO A 1 86 ? -0.657 15.550 15.746 1.00 71.38 86 PRO A O 1
ATOM 670 N N . ARG A 1 87 ? -0.415 14.313 13.888 1.00 80.62 87 ARG A N 1
ATOM 671 C CA . ARG A 1 87 ? -1.706 14.721 13.328 1.00 80.62 87 ARG A CA 1
ATOM 672 C C . ARG A 1 87 ? -2.857 14.102 14.114 1.00 80.62 87 ARG A C 1
ATOM 674 O O . ARG A 1 87 ? -2.808 12.943 14.524 1.00 80.62 87 ARG A O 1
ATOM 681 N N . LYS A 1 88 ? -3.926 14.878 14.291 1.00 86.88 88 LYS A N 1
ATOM 682 C CA . LYS A 1 88 ? -5.126 14.436 15.004 1.00 86.88 88 LYS A CA 1
ATOM 683 C C . LYS A 1 88 ? -5.889 13.392 14.179 1.00 86.88 88 LYS A C 1
ATOM 685 O O . LYS A 1 88 ? -6.178 13.626 13.011 1.00 86.88 88 LYS A O 1
ATOM 690 N N . LYS A 1 89 ? -6.259 12.280 14.817 1.00 89.62 89 LYS A N 1
ATOM 691 C CA . LYS A 1 89 ? -7.161 11.256 14.264 1.00 89.62 89 LYS A CA 1
ATOM 692 C C . LYS A 1 89 ? -8.556 11.839 13.996 1.00 89.62 89 LYS A C 1
ATOM 694 O O . LYS A 1 89 ? -9.040 12.647 14.793 1.00 89.62 89 LYS A O 1
ATOM 699 N N . ASN A 1 90 ? -9.214 11.418 12.917 1.00 91.69 90 ASN A N 1
ATOM 700 C CA . ASN A 1 90 ? -10.619 11.754 12.648 1.00 91.69 90 ASN A CA 1
ATOM 701 C C . ASN A 1 90 ? -11.574 11.026 13.628 1.00 91.69 90 ASN A C 1
ATOM 703 O O . ASN A 1 90 ? -11.120 10.247 14.470 1.00 91.69 90 ASN A O 1
ATOM 707 N N . LEU A 1 91 ? -12.887 11.280 13.544 1.00 92.12 91 LEU A N 1
ATOM 708 C CA . LEU A 1 91 ? -13.863 10.647 14.449 1.00 92.12 91 LEU A CA 1
ATOM 709 C C . LEU A 1 91 ? -13.931 9.123 14.275 1.00 92.12 91 LEU A C 1
ATOM 711 O O . LEU A 1 91 ? -14.049 8.410 15.263 1.00 92.12 91 LEU A O 1
ATOM 715 N N . PHE A 1 92 ? -13.772 8.626 13.045 1.00 92.50 92 PHE A N 1
ATOM 716 C CA . PHE A 1 92 ? -13.744 7.192 12.747 1.00 92.50 92 PHE A CA 1
ATOM 717 C C . PHE A 1 92 ? -12.580 6.464 13.437 1.00 92.50 92 PHE A C 1
ATOM 719 O O . PHE A 1 92 ? -12.754 5.452 14.105 1.00 92.50 92 PHE A O 1
ATOM 726 N N . LEU A 1 93 ? -11.366 6.992 13.316 1.00 91.00 93 LEU A N 1
ATOM 727 C CA . LEU A 1 93 ? -10.186 6.414 13.948 1.00 91.00 93 LEU A CA 1
ATOM 728 C C . LEU A 1 93 ? -10.234 6.557 15.475 1.00 91.00 93 LEU A C 1
ATOM 730 O O . LEU A 1 93 ? -9.678 5.713 16.175 1.00 91.00 93 LEU A O 1
ATOM 734 N N . GLN A 1 94 ? -10.876 7.607 16.002 1.00 91.06 94 GLN A N 1
ATOM 735 C CA . GLN A 1 94 ? -11.122 7.749 17.441 1.00 91.06 94 GLN A CA 1
ATOM 736 C C . GLN A 1 94 ? -12.079 6.665 17.947 1.00 91.06 94 GLN A C 1
ATOM 738 O O . GLN A 1 94 ? -11.725 5.972 18.899 1.00 91.06 94 GLN A O 1
ATOM 743 N N . SER A 1 95 ? -13.210 6.441 17.268 1.00 91.44 95 SER A N 1
ATOM 744 C CA . SER A 1 95 ? -14.168 5.401 17.664 1.00 91.44 95 SER A CA 1
ATOM 745 C C . SER A 1 95 ? -13.554 3.999 17.615 1.00 91.44 95 SER A C 1
ATOM 747 O O . SER A 1 95 ? -13.824 3.177 18.485 1.00 91.44 95 SER A O 1
ATOM 749 N N . LEU A 1 96 ? -12.671 3.722 16.647 1.00 89.44 96 LEU A N 1
ATOM 750 C CA . LEU A 1 96 ? -11.926 2.456 16.603 1.00 89.44 96 LEU A CA 1
ATOM 751 C C . LEU A 1 96 ? -10.979 2.282 17.801 1.00 89.44 96 LEU A C 1
ATOM 753 O O . LEU A 1 96 ? -10.878 1.185 18.345 1.00 89.44 96 LEU A O 1
ATOM 757 N N . CYS A 1 97 ? -10.309 3.355 18.237 1.00 86.31 97 CYS A N 1
ATOM 758 C CA . CYS A 1 97 ? -9.436 3.300 19.414 1.00 86.31 97 CYS A CA 1
ATOM 759 C C . CYS A 1 97 ? -10.232 3.048 20.703 1.00 86.31 97 CYS A C 1
ATOM 761 O O . CYS A 1 97 ? -9.773 2.305 21.569 1.00 86.31 97 CYS A O 1
ATOM 763 N N . GLU A 1 98 ? -11.411 3.661 20.832 1.00 87.62 98 GLU A N 1
ATOM 764 C CA . GLU A 1 98 ? -12.321 3.441 21.962 1.00 87.62 98 GLU A CA 1
ATOM 765 C C . GLU A 1 98 ? -12.810 1.984 21.993 1.00 87.62 98 GLU A C 1
ATOM 767 O O . GLU A 1 98 ? -12.697 1.323 23.025 1.00 87.62 98 GLU A O 1
ATOM 772 N N . GLU A 1 99 ? -13.227 1.437 20.844 1.00 85.25 99 GLU A N 1
ATOM 773 C CA . GLU A 1 99 ? -13.656 0.036 20.706 1.00 85.25 99 GLU A CA 1
ATOM 774 C C . GLU A 1 99 ? -12.543 -0.954 21.114 1.00 85.25 99 GLU A C 1
ATOM 776 O O . GLU A 1 99 ? -12.791 -1.948 21.803 1.00 85.25 99 GLU A O 1
ATOM 781 N N . GLU A 1 100 ? -11.295 -0.697 20.712 1.00 82.69 100 GLU A N 1
ATOM 782 C CA . GLU A 1 100 ? -10.134 -1.509 21.104 1.00 82.69 100 GLU A CA 1
ATOM 783 C C . GLU A 1 100 ? -9.843 -1.423 22.608 1.00 82.69 100 GLU A C 1
ATOM 785 O O . GLU A 1 100 ? -9.565 -2.444 23.251 1.00 82.69 100 GLU A O 1
ATOM 790 N N . GLN A 1 101 ? -9.945 -0.226 23.192 1.00 81.62 101 GLN A N 1
ATOM 791 C CA . GLN A 1 101 ? -9.738 -0.026 24.622 1.00 81.62 101 GLN A CA 1
ATOM 792 C C . GLN A 1 101 ? -10.802 -0.761 25.441 1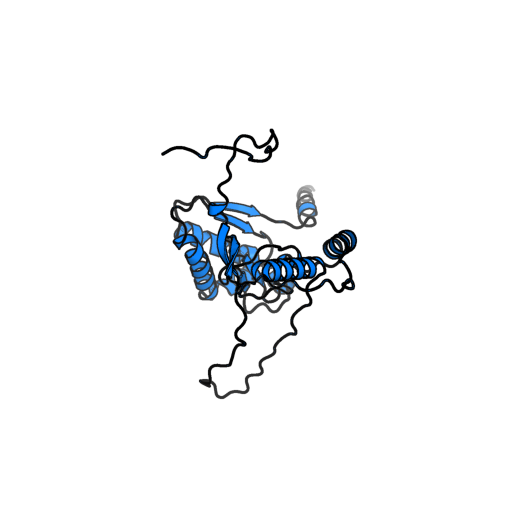.00 81.62 101 GLN A C 1
ATOM 794 O O . GLN A 1 101 ? -10.456 -1.472 26.388 1.00 81.62 101 GLN A O 1
ATOM 799 N N . GLU A 1 102 ? -12.072 -0.674 25.053 1.00 83.06 102 GLU A N 1
ATOM 800 C CA . GLU A 1 102 ? -13.163 -1.401 25.705 1.00 83.06 102 GLU A CA 1
ATOM 801 C C . GLU A 1 102 ? -12.964 -2.916 25.641 1.00 83.06 102 GLU A C 1
ATOM 803 O O . GLU A 1 102 ? -13.093 -3.596 26.663 1.00 83.06 102 GLU A O 1
ATOM 808 N N . LYS A 1 103 ? -12.575 -3.455 24.477 1.00 80.69 103 LYS A N 1
ATOM 809 C CA . LYS A 1 103 ? -12.254 -4.884 24.324 1.00 80.69 103 LYS A CA 1
ATOM 810 C C . LYS A 1 103 ? -11.114 -5.313 25.242 1.00 80.69 103 LYS A C 1
ATOM 812 O O . LYS A 1 103 ? -11.200 -6.373 25.860 1.00 80.69 103 LYS A O 1
ATOM 817 N N . SER A 1 104 ? -10.072 -4.491 25.373 1.00 77.06 104 SER A N 1
ATOM 818 C CA . SER A 1 104 ? -8.949 -4.785 26.271 1.00 77.06 104 SER A CA 1
ATOM 819 C C . SER A 1 104 ? -9.370 -4.802 27.749 1.00 77.06 104 SER A C 1
ATOM 821 O O . SER A 1 104 ? -8.986 -5.710 28.489 1.00 77.06 104 SER A O 1
ATOM 823 N N . ILE A 1 105 ? -10.226 -3.861 28.171 1.00 79.94 105 ILE A N 1
ATOM 824 C CA . ILE A 1 105 ? -10.746 -3.782 29.544 1.00 79.94 105 ILE A CA 1
ATOM 825 C C . ILE A 1 105 ? -11.617 -5.005 29.846 1.00 79.94 105 ILE A C 1
ATOM 827 O O . ILE A 1 105 ? -11.410 -5.654 30.873 1.00 79.94 105 ILE A O 1
ATOM 831 N N . GLN A 1 106 ? -12.519 -5.374 28.930 1.00 75.75 106 GLN A N 1
ATOM 832 C CA . GLN A 1 106 ? -13.359 -6.569 29.062 1.00 75.75 106 GLN A CA 1
ATOM 833 C C . GLN A 1 106 ? -12.518 -7.848 29.191 1.00 75.75 106 GLN A C 1
ATOM 835 O O . GLN A 1 106 ? -12.801 -8.682 30.050 1.00 75.75 106 GLN A O 1
ATOM 840 N N . MET A 1 107 ? -11.444 -7.977 28.404 1.00 68.88 107 MET A N 1
ATOM 841 C CA . MET A 1 107 ? -10.528 -9.124 28.464 1.00 68.88 107 MET A CA 1
ATOM 842 C C . MET A 1 107 ? -9.769 -9.211 29.800 1.00 68.88 107 MET A C 1
ATOM 844 O O . MET A 1 107 ? -9.462 -10.304 30.271 1.00 68.88 107 MET A O 1
ATOM 848 N N . SER A 1 108 ? -9.474 -8.066 30.425 1.00 72.38 108 SER A N 1
ATOM 849 C CA . SER A 1 108 ? -8.740 -7.986 31.698 1.00 72.38 108 SER A CA 1
ATOM 850 C C . SER A 1 108 ? -9.590 -8.272 32.948 1.00 72.38 108 SER A C 1
ATOM 852 O O . SER A 1 108 ? -9.046 -8.364 34.048 1.00 72.38 108 SER A O 1
ATOM 854 N N . GLY A 1 109 ? -10.914 -8.428 32.803 1.00 65.12 109 GLY A N 1
ATOM 855 C CA . GLY A 1 109 ? -11.826 -8.765 33.905 1.00 65.12 109 GLY A CA 1
ATOM 856 C C . GLY A 1 109 ? -12.059 -7.644 34.928 1.00 65.12 109 GLY A C 1
ATOM 857 O O . GLY A 1 109 ? -12.596 -7.903 36.004 1.00 65.12 109 GLY A O 1
ATOM 858 N N . ILE A 1 110 ? -11.660 -6.405 34.625 1.00 63.25 110 ILE A N 1
ATOM 859 C CA . ILE A 1 110 ? -11.900 -5.242 35.486 1.00 63.25 110 ILE A CA 1
ATOM 860 C C . ILE A 1 110 ? -13.283 -4.670 35.147 1.00 63.25 110 ILE A C 1
ATOM 862 O O . ILE A 1 110 ? -13.448 -3.965 34.152 1.00 63.25 110 ILE A O 1
ATOM 866 N N . GLU A 1 111 ? -14.286 -4.965 35.978 1.00 59.44 111 GLU A N 1
ATOM 867 C CA . GLU A 1 111 ? -15.600 -4.314 35.910 1.00 59.44 111 GLU A CA 1
ATOM 868 C C . GLU A 1 111 ? -15.456 -2.830 36.280 1.00 59.44 111 GLU A C 1
ATOM 870 O O . GLU A 1 111 ? -15.461 -2.447 37.451 1.00 59.44 111 GLU A O 1
ATOM 875 N N . SER A 1 112 ? -15.297 -1.970 35.275 1.00 55.59 112 SER A N 1
ATOM 876 C CA . SER A 1 112 ? -15.389 -0.527 35.476 1.00 55.59 112 SER A CA 1
ATOM 877 C C . SER A 1 112 ? -16.861 -0.148 35.629 1.00 55.59 112 SER A C 1
ATOM 879 O O . SER A 1 112 ? -17.662 -0.323 34.708 1.00 55.59 112 SER A O 1
ATOM 881 N N . GLY A 1 113 ? -17.237 0.345 36.810 1.00 51.94 113 GLY A N 1
ATOM 882 C CA . GLY A 1 113 ? -18.562 0.906 37.053 1.00 51.94 113 GLY A CA 1
ATOM 883 C C . GLY A 1 113 ? -18.850 2.026 36.053 1.00 51.94 113 GLY A C 1
ATOM 884 O O . GLY A 1 113 ? -18.137 3.028 36.022 1.00 51.94 113 GLY A O 1
ATOM 885 N N . ARG A 1 114 ? -19.888 1.833 35.230 1.00 49.44 114 ARG A N 1
ATOM 886 C CA . ARG A 1 114 ? -20.400 2.803 34.253 1.00 49.44 114 ARG A CA 1
ATOM 887 C C . ARG A 1 114 ? -20.607 4.172 34.908 1.00 49.44 114 ARG A C 1
ATOM 889 O O . ARG A 1 114 ? -21.588 4.376 35.619 1.00 49.44 114 ARG A O 1
ATOM 896 N N . ASN A 1 115 ? -19.712 5.111 34.618 1.00 48.62 115 ASN A N 1
ATOM 897 C CA . ASN A 1 115 ? -20.018 6.531 34.709 1.00 48.62 115 ASN A CA 1
ATOM 898 C C . ASN A 1 115 ? -20.506 6.971 33.329 1.00 48.62 115 ASN A C 1
ATOM 900 O O . ASN A 1 115 ? -19.740 7.071 32.375 1.00 48.62 115 ASN A O 1
ATOM 904 N N . ASP A 1 116 ? -21.818 7.156 33.255 1.00 48.03 116 ASP A N 1
ATOM 905 C CA . ASP A 1 116 ? -22.638 7.396 32.069 1.00 48.03 116 ASP A CA 1
ATOM 906 C C . ASP A 1 116 ? -22.491 8.847 31.569 1.00 48.03 116 ASP A C 1
ATOM 908 O O . ASP A 1 116 ? -23.412 9.662 31.637 1.00 48.03 116 ASP A O 1
ATOM 912 N N . SER A 1 117 ? -21.278 9.225 31.159 1.00 53.94 117 SER A N 1
ATOM 913 C CA . SER A 1 117 ? -21.008 10.554 30.599 1.00 53.94 117 SER A CA 1
ATOM 914 C C . SER A 1 117 ? -19.804 10.558 29.655 1.00 53.94 117 SER A C 1
ATOM 916 O O . SER A 1 117 ? -18.851 11.315 29.853 1.00 53.94 117 SER A O 1
ATOM 918 N N . GLN A 1 118 ? -19.825 9.707 28.633 1.00 54.91 118 GLN A N 1
ATOM 919 C CA . GLN A 1 118 ? -18.958 9.866 27.467 1.00 54.91 118 GLN A CA 1
ATOM 920 C C . GLN A 1 118 ? -19.839 10.241 26.278 1.00 54.91 118 GLN A C 1
ATOM 922 O O . GLN A 1 118 ? -20.909 9.672 26.091 1.00 54.91 118 GLN A O 1
ATOM 927 N N . ASN A 1 119 ? -19.431 11.276 25.543 1.00 59.19 119 ASN A N 1
ATOM 928 C CA . ASN A 1 119 ? -20.107 11.712 24.328 1.00 59.19 119 ASN A CA 1
ATOM 929 C C . ASN A 1 119 ? -20.065 10.556 23.325 1.00 59.19 119 ASN A C 1
ATOM 931 O O . ASN A 1 119 ? -19.036 10.348 22.692 1.00 59.19 119 ASN A O 1
ATOM 935 N N . GLU A 1 120 ? -21.149 9.791 23.231 1.00 73.38 120 GLU A N 1
ATOM 936 C CA . GLU A 1 120 ? -21.270 8.683 22.290 1.00 73.38 120 GLU A CA 1
ATOM 937 C C . GLU A 1 120 ? -21.095 9.239 20.872 1.00 73.38 120 GLU A C 1
ATOM 939 O O . GLU A 1 120 ? -21.882 10.079 20.422 1.00 73.38 120 GLU A O 1
ATOM 944 N N . ILE A 1 121 ? -20.009 8.843 20.202 1.00 79.50 121 ILE A N 1
ATOM 945 C CA . ILE A 1 121 ? -19.738 9.246 18.822 1.00 79.50 121 ILE A CA 1
ATOM 946 C C . ILE A 1 121 ? -20.850 8.639 17.964 1.00 79.50 121 ILE A C 1
ATOM 948 O O . ILE A 1 121 ? -20.959 7.420 17.860 1.00 79.50 121 ILE A O 1
ATOM 952 N N . GLN A 1 122 ? -21.697 9.473 17.359 1.00 87.06 122 GLN A N 1
ATOM 953 C CA . GLN A 1 122 ? -22.809 8.971 16.556 1.00 87.06 122 GLN A CA 1
ATOM 954 C C . GLN A 1 122 ? -22.322 8.553 15.167 1.00 87.06 122 GLN A C 1
ATOM 956 O O . GLN A 1 122 ? -21.527 9.256 14.544 1.00 87.06 122 GLN A O 1
ATOM 961 N N . ASP A 1 123 ? -22.894 7.476 14.618 1.00 87.94 123 ASP A N 1
ATOM 962 C CA . ASP A 1 123 ? -22.592 6.999 13.256 1.00 87.94 123 ASP A CA 1
ATOM 963 C C . ASP A 1 123 ? -22.709 8.105 12.196 1.00 87.94 123 ASP A C 1
ATOM 965 O O . ASP A 1 123 ? -21.947 8.144 11.232 1.00 87.94 123 ASP A O 1
ATOM 969 N N . LYS A 1 124 ? -23.649 9.040 12.383 1.00 90.94 124 LYS A N 1
ATOM 970 C CA . LYS A 1 124 ? -23.834 10.189 11.486 1.00 90.94 124 LYS A CA 1
ATOM 971 C C . LYS A 1 124 ? -22.617 11.112 11.464 1.00 90.94 124 LYS A C 1
ATOM 973 O O . LYS A 1 124 ? -22.208 11.529 10.385 1.00 90.94 124 LYS A O 1
ATOM 978 N N . ASP A 1 125 ? -22.031 11.379 12.627 1.00 90.50 125 ASP A N 1
ATOM 979 C CA . ASP A 1 125 ? -20.864 12.252 12.764 1.00 90.50 125 ASP A CA 1
ATOM 980 C C . ASP A 1 125 ? -19.612 11.573 12.183 1.00 90.50 125 ASP A C 1
ATOM 982 O O . ASP A 1 125 ? -18.765 12.224 11.569 1.00 90.50 125 ASP A O 1
ATOM 986 N N . ILE A 1 126 ? -19.513 10.244 12.320 1.00 90.50 126 ILE A N 1
ATOM 987 C CA . ILE A 1 126 ? -18.455 9.437 11.696 1.00 90.50 126 ILE A CA 1
ATOM 988 C C . ILE A 1 126 ? -18.544 9.537 10.174 1.00 90.50 126 ILE A C 1
ATOM 990 O O . ILE A 1 126 ? -17.542 9.836 9.525 1.00 90.50 126 ILE A O 1
ATOM 994 N N . VAL A 1 127 ? -19.731 9.315 9.601 1.00 91.69 127 VAL A N 1
ATOM 995 C CA . VAL A 1 127 ? -19.945 9.399 8.149 1.00 91.69 127 VAL A CA 1
ATOM 996 C C . VAL A 1 127 ? -19.633 10.804 7.639 1.00 91.69 127 VAL A C 1
ATOM 998 O O . VAL A 1 127 ? -18.866 10.940 6.690 1.00 91.69 127 VAL A O 1
ATOM 1001 N N . GLU A 1 128 ? -20.126 11.851 8.303 1.00 92.38 128 GLU A N 1
ATOM 1002 C CA . GLU A 1 128 ? -19.828 13.237 7.923 1.00 92.38 128 GLU A CA 1
ATOM 1003 C C . GLU A 1 128 ? -18.319 13.538 7.985 1.00 92.38 128 GLU A C 1
ATOM 1005 O O . GLU A 1 128 ? -17.765 14.172 7.078 1.00 92.38 128 GLU A O 1
ATOM 1010 N N . SER A 1 129 ? -17.632 13.037 9.017 1.00 91.19 129 SER A N 1
ATOM 1011 C CA . SER A 1 129 ? -16.178 13.150 9.151 1.00 91.19 129 SER A CA 1
ATOM 1012 C C . SER A 1 129 ? -15.426 12.413 8.042 1.00 91.19 129 SER A C 1
ATOM 1014 O O . SER A 1 129 ? -14.359 12.883 7.646 1.00 91.19 129 SER A O 1
ATOM 1016 N N . LEU A 1 130 ? -15.929 11.272 7.569 1.00 92.50 130 LEU A N 1
ATOM 1017 C CA . LEU A 1 130 ? -15.311 10.488 6.498 1.00 92.50 130 LEU A CA 1
ATOM 1018 C C . LEU A 1 130 ? -15.559 11.096 5.111 1.00 92.50 130 LEU A C 1
ATOM 1020 O O . LEU A 1 130 ? -14.674 11.055 4.261 1.00 92.50 130 LEU A O 1
ATOM 1024 N N . GLU A 1 131 ? -16.728 11.694 4.887 1.00 91.31 131 GLU A N 1
ATOM 1025 C CA . GLU A 1 131 ? -17.076 12.328 3.611 1.00 91.31 131 GLU A CA 1
ATOM 1026 C C . GLU A 1 131 ? -16.334 13.651 3.387 1.00 91.31 131 GLU A C 1
ATOM 1028 O O . GLU A 1 131 ? -15.896 13.929 2.271 1.00 91.31 131 GLU A O 1
ATOM 1033 N N . ASN A 1 132 ? -16.181 14.468 4.436 1.00 89.81 132 ASN A N 1
ATOM 1034 C CA . ASN A 1 132 ? -15.692 15.846 4.295 1.00 89.81 132 ASN A CA 1
ATOM 1035 C C . ASN A 1 132 ? -14.334 16.107 4.960 1.00 89.81 132 ASN A C 1
ATOM 1037 O O . ASN A 1 132 ? -13.665 17.085 4.625 1.00 89.81 132 ASN A O 1
ATOM 1041 N N . GLY A 1 133 ? -13.940 15.283 5.933 1.00 86.06 133 GLY A N 1
ATOM 1042 C CA . GLY A 1 133 ? -12.775 15.535 6.784 1.00 86.06 133 GLY A CA 1
ATOM 1043 C C . GLY A 1 133 ? -11.516 14.760 6.405 1.00 86.06 133 GLY A C 1
ATOM 1044 O O . GLY A 1 133 ? -10.470 14.993 7.010 1.00 86.06 133 GLY A O 1
ATOM 1045 N N . VAL A 1 134 ? -11.598 13.839 5.443 1.00 90.00 134 VAL A N 1
ATOM 1046 C CA . VAL A 1 134 ? -10.486 12.942 5.111 1.00 90.00 134 VAL A CA 1
ATOM 1047 C C . VAL A 1 134 ? -9.506 13.604 4.154 1.00 90.00 134 VAL A C 1
ATOM 1049 O O . VAL A 1 134 ? -9.882 14.139 3.112 1.00 90.00 134 VAL A O 1
ATOM 1052 N N . GLN A 1 135 ? -8.227 13.534 4.515 1.00 87.19 135 GLN A N 1
ATOM 1053 C CA . GLN A 1 135 ? -7.121 14.009 3.683 1.00 87.19 135 GLN A CA 1
ATOM 1054 C C . GLN A 1 135 ? -6.212 12.870 3.229 1.00 87.19 135 GLN A C 1
ATOM 1056 O O . GLN A 1 135 ? -5.603 12.974 2.166 1.00 87.19 135 GLN A O 1
ATOM 1061 N N . TYR A 1 136 ? -6.125 11.796 4.015 1.00 89.88 136 TYR A N 1
ATOM 1062 C CA . TYR A 1 136 ? -5.226 10.677 3.766 1.00 89.88 136 TYR A CA 1
ATOM 1063 C C . TYR A 1 136 ? -6.013 9.379 3.655 1.00 89.88 136 TYR A C 1
ATOM 1065 O O . TYR A 1 136 ? -7.010 9.176 4.342 1.00 89.88 136 TYR A O 1
ATOM 1073 N N . TRP A 1 137 ? -5.549 8.459 2.815 1.00 89.00 137 TRP A N 1
ATOM 1074 C CA . TRP A 1 137 ? -6.209 7.163 2.652 1.00 89.00 137 TRP A CA 1
ATOM 1075 C C . TRP A 1 137 ? -6.199 6.341 3.956 1.00 89.00 137 TRP A C 1
ATOM 1077 O O . TRP A 1 137 ? -7.117 5.559 4.208 1.00 89.00 137 TRP A O 1
ATOM 1087 N N . THR A 1 138 ? -5.203 6.562 4.820 1.00 91.81 138 THR A N 1
ATOM 1088 C CA . THR A 1 138 ? -5.079 5.923 6.138 1.00 91.81 138 THR A CA 1
ATOM 1089 C C . THR A 1 138 ? -6.208 6.302 7.096 1.00 91.81 138 THR A C 1
ATOM 1091 O O . THR A 1 138 ? -6.502 5.533 8.010 1.00 91.81 138 THR A O 1
ATOM 1094 N N . ASP A 1 139 ? -6.902 7.419 6.859 1.00 91.94 139 ASP A N 1
ATOM 1095 C CA . ASP A 1 139 ? -8.039 7.871 7.667 1.00 91.94 139 ASP A CA 1
ATOM 1096 C C . ASP A 1 139 ? -9.278 6.965 7.517 1.00 91.94 139 ASP A C 1
ATOM 1098 O O . ASP A 1 139 ? -10.175 7.013 8.361 1.00 91.94 139 ASP A O 1
ATOM 1102 N N . PHE A 1 140 ? -9.319 6.125 6.475 1.00 91.56 140 PHE A N 1
ATOM 1103 C CA . PHE A 1 140 ? -10.330 5.078 6.274 1.00 91.56 140 PHE A CA 1
ATOM 1104 C C . PHE A 1 140 ? -9.894 3.708 6.816 1.00 91.56 140 PHE A C 1
ATOM 1106 O O . PHE A 1 140 ? -10.672 2.751 6.802 1.00 91.56 140 PHE A O 1
ATOM 1113 N N . SER A 1 141 ? -8.642 3.567 7.255 1.00 91.19 141 SER A N 1
ATOM 1114 C CA . SER A 1 141 ? -8.076 2.257 7.558 1.00 91.19 141 SER A CA 1
ATOM 1115 C C . SER A 1 141 ? -8.459 1.776 8.952 1.00 91.19 141 SER A C 1
ATOM 1117 O O . SER A 1 141 ? -7.970 2.289 9.954 1.00 91.19 141 SER A O 1
ATOM 1119 N N . LYS A 1 142 ? -9.254 0.704 9.009 1.00 90.06 142 LYS A N 1
ATOM 1120 C CA . LYS A 1 142 ? -9.496 -0.063 10.243 1.00 90.06 142 LYS A CA 1
ATOM 1121 C C . LYS A 1 142 ? -8.365 -1.041 10.577 1.00 90.06 142 LYS A C 1
ATOM 1123 O O . LYS A 1 142 ? -8.242 -1.492 11.709 1.00 90.06 142 LYS A O 1
ATOM 1128 N N . VAL A 1 143 ? -7.577 -1.422 9.578 1.00 88.62 143 VAL A N 1
ATOM 1129 C CA . VAL A 1 143 ? -6.620 -2.522 9.697 1.00 88.62 143 VAL A CA 1
ATOM 1130 C C . VAL A 1 143 ? -5.325 -2.045 10.348 1.00 88.62 143 VAL A C 1
ATOM 1132 O O . VAL A 1 143 ? -4.885 -0.916 10.118 1.00 88.62 143 VAL A O 1
ATOM 1135 N N . HIS A 1 144 ? -4.691 -2.927 11.120 1.00 88.38 144 HIS A N 1
ATOM 1136 C CA . HIS A 1 144 ? -3.342 -2.706 11.616 1.00 88.38 144 HIS A CA 1
ATOM 1137 C C . HIS A 1 144 ? -2.290 -3.117 10.588 1.00 88.38 144 HIS A C 1
ATOM 1139 O O . HIS A 1 144 ? -2.345 -4.206 10.015 1.00 88.38 144 HIS A O 1
ATOM 1145 N N . TYR A 1 145 ? -1.296 -2.257 10.400 1.00 90.88 145 TYR A N 1
ATOM 1146 C CA . TYR A 1 145 ? -0.195 -2.509 9.475 1.00 90.88 145 TYR A CA 1
ATOM 1147 C C . TYR A 1 145 ? 1.046 -3.008 10.198 1.00 90.88 145 TYR A C 1
ATOM 1149 O O . TYR A 1 145 ? 1.360 -2.576 11.313 1.00 90.88 145 TYR A O 1
ATOM 1157 N N . HIS A 1 146 ? 1.781 -3.886 9.520 1.00 91.56 146 HIS A N 1
ATOM 1158 C CA . HIS A 1 146 ? 3.109 -4.288 9.948 1.00 91.56 146 HIS A CA 1
ATOM 1159 C C . HIS A 1 146 ? 4.117 -3.153 9.706 1.00 91.56 146 HIS A C 1
ATOM 1161 O O . HIS A 1 146 ? 3.942 -2.331 8.807 1.00 91.56 146 HIS A O 1
ATOM 1167 N N . ARG A 1 147 ? 5.235 -3.153 10.443 1.00 89.88 147 ARG A N 1
ATOM 1168 C CA . ARG A 1 147 ? 6.346 -2.196 10.248 1.00 89.88 147 ARG A CA 1
ATOM 1169 C C . ARG A 1 147 ? 6.902 -2.191 8.825 1.00 89.88 147 ARG A C 1
ATOM 1171 O O . ARG A 1 147 ? 7.359 -1.158 8.357 1.00 89.88 147 ARG A O 1
ATOM 1178 N N . GLN A 1 148 ? 6.857 -3.342 8.159 1.00 92.50 148 GLN A N 1
ATOM 1179 C CA . GLN A 1 148 ? 7.332 -3.492 6.782 1.00 92.50 148 GLN A CA 1
ATOM 1180 C C . GLN A 1 148 ? 6.284 -3.081 5.741 1.00 92.50 148 GLN A C 1
ATOM 1182 O O . GLN A 1 148 ? 6.628 -2.954 4.573 1.00 92.50 148 GLN A O 1
ATOM 1187 N N . SER A 1 149 ? 5.027 -2.844 6.139 1.00 93.62 149 SER A N 1
ATOM 1188 C CA . SER A 1 149 ? 3.945 -2.567 5.193 1.00 93.62 149 SER A CA 1
ATOM 1189 C C . SER A 1 149 ? 3.917 -1.144 4.662 1.00 93.62 149 SER A C 1
ATOM 1191 O O . SER A 1 149 ? 3.355 -0.924 3.599 1.00 93.62 149 SER A O 1
ATOM 1193 N N . LEU A 1 150 ? 4.462 -0.171 5.392 1.00 92.94 150 LEU A N 1
ATOM 1194 C CA . LEU A 1 150 ? 4.370 1.243 5.030 1.00 92.94 150 LEU A CA 1
ATOM 1195 C C . LEU A 1 150 ? 5.769 1.774 4.724 1.00 92.94 150 LEU A C 1
ATOM 1197 O O . LEU A 1 150 ? 6.628 1.818 5.609 1.00 92.94 150 LEU A O 1
ATOM 1201 N N . TYR A 1 151 ? 6.002 2.150 3.470 1.00 92.00 151 TYR A N 1
ATOM 1202 C CA . TYR A 1 151 ? 7.248 2.742 3.007 1.00 92.00 151 TYR A CA 1
ATOM 1203 C C . TYR A 1 151 ? 7.023 4.179 2.539 1.00 92.00 151 TYR A C 1
ATOM 1205 O O . TYR A 1 151 ? 6.173 4.445 1.692 1.00 92.00 151 TYR A O 1
ATOM 1213 N N . GLU A 1 152 ? 7.803 5.100 3.099 1.00 88.81 152 GLU A N 1
ATOM 1214 C CA . GLU A 1 152 ? 7.780 6.514 2.741 1.00 88.81 152 GLU A CA 1
ATOM 1215 C C . GLU A 1 152 ? 9.033 6.855 1.926 1.00 88.81 152 GLU A C 1
ATOM 1217 O O . GLU A 1 152 ? 10.156 6.720 2.417 1.00 88.81 152 GLU A O 1
ATOM 1222 N N . LEU A 1 153 ? 8.851 7.315 0.687 1.00 85.25 153 LEU A N 1
ATOM 1223 C CA . LEU A 1 153 ? 9.951 7.749 -0.171 1.00 85.25 153 LEU A CA 1
ATOM 1224 C C . LEU A 1 153 ? 10.600 9.015 0.396 1.00 85.25 153 LEU A C 1
ATOM 1226 O O . LEU A 1 153 ? 9.965 10.065 0.544 1.00 85.25 153 LEU A O 1
ATOM 1230 N N . ASN A 1 154 ? 11.897 8.913 0.681 1.00 75.50 154 ASN A N 1
ATOM 1231 C CA . ASN A 1 154 ? 12.699 9.998 1.231 1.00 75.50 154 ASN A CA 1
ATOM 1232 C C . ASN A 1 154 ? 13.214 10.932 0.123 1.00 75.50 154 ASN A C 1
ATOM 1234 O O . ASN A 1 154 ? 13.595 10.487 -0.959 1.00 75.50 154 ASN A O 1
ATOM 1238 N N . GLY A 1 155 ? 13.309 12.233 0.421 1.00 65.00 155 GLY A N 1
ATOM 1239 C CA . GLY A 1 155 ? 13.950 13.231 -0.456 1.00 65.00 155 GLY A CA 1
ATOM 1240 C C . GLY A 1 155 ? 12.996 14.068 -1.314 1.00 65.00 155 GLY A C 1
ATOM 1241 O O . GLY A 1 155 ? 13.420 15.041 -1.934 1.00 65.00 155 GLY A O 1
ATOM 1242 N N . LEU A 1 156 ? 11.701 13.761 -1.285 1.00 59.53 156 LEU A N 1
ATOM 1243 C CA . LEU A 1 156 ? 10.647 14.509 -1.967 1.00 59.53 156 LEU A CA 1
ATOM 1244 C C . LEU A 1 156 ? 9.777 15.180 -0.907 1.00 59.53 156 LEU A C 1
ATOM 1246 O O . LEU A 1 156 ? 8.761 14.643 -0.480 1.00 59.53 156 LEU A O 1
ATOM 1250 N N . GLY A 1 157 ? 10.209 16.336 -0.404 1.00 53.22 157 GLY A N 1
ATOM 1251 C CA . GLY A 1 157 ? 9.422 17.056 0.596 1.00 53.22 157 GLY A CA 1
ATOM 1252 C C . GLY A 1 157 ? 8.058 17.448 0.026 1.00 53.22 157 GLY A C 1
ATOM 1253 O O . GLY A 1 157 ? 8.047 18.310 -0.840 1.00 53.22 157 GLY A O 1
ATOM 1254 N N . MET A 1 158 ? 6.977 16.810 0.507 1.00 54.19 158 MET A N 1
ATOM 1255 C CA . MET A 1 158 ? 5.513 17.047 0.391 1.00 54.19 158 MET A CA 1
ATOM 1256 C C . MET A 1 158 ? 4.899 17.641 -0.897 1.00 54.19 158 MET A C 1
ATOM 1258 O O . MET A 1 158 ? 3.686 17.828 -0.962 1.00 54.19 158 MET A O 1
ATOM 1262 N N . ASP A 1 159 ? 5.674 17.959 -1.922 1.00 62.47 159 ASP A N 1
ATOM 1263 C CA . ASP A 1 159 ? 5.212 18.686 -3.091 1.00 62.47 159 ASP A CA 1
ATOM 1264 C C . ASP A 1 159 ? 5.021 17.709 -4.244 1.00 62.47 159 ASP A C 1
ATOM 1266 O O . ASP A 1 159 ? 5.928 17.472 -5.043 1.00 62.47 159 ASP A O 1
ATOM 1270 N N . ALA A 1 160 ? 3.819 17.136 -4.314 1.00 62.59 160 ALA A N 1
ATOM 1271 C CA . ALA A 1 160 ? 3.408 16.229 -5.382 1.00 62.59 160 ALA A CA 1
ATOM 1272 C C . ALA A 1 160 ? 3.647 16.826 -6.784 1.00 62.59 160 ALA A C 1
ATOM 1274 O O . ALA A 1 160 ? 3.922 16.084 -7.722 1.00 62.59 160 ALA A O 1
ATOM 1275 N N . GLN A 1 161 ? 3.643 18.160 -6.934 1.00 62.69 161 GLN A N 1
ATOM 1276 C CA . GLN A 1 161 ? 3.933 18.814 -8.217 1.00 62.69 161 GLN A CA 1
ATOM 1277 C C . GLN A 1 161 ? 5.388 18.633 -8.664 1.00 62.69 161 GLN A C 1
ATOM 1279 O O . GLN A 1 161 ? 5.672 18.631 -9.860 1.00 62.69 161 GLN A O 1
ATOM 1284 N N . LYS A 1 162 ? 6.325 18.453 -7.725 1.00 67.19 162 LYS A N 1
ATOM 1285 C CA . LYS A 1 162 ? 7.731 18.167 -8.048 1.00 67.19 162 LYS A CA 1
ATOM 1286 C C . LYS A 1 162 ? 7.947 16.726 -8.491 1.00 67.19 162 LYS A C 1
ATOM 1288 O O . LYS A 1 162 ? 8.987 16.439 -9.071 1.00 67.19 162 LYS A O 1
ATOM 1293 N N . PHE A 1 163 ? 6.982 15.843 -8.243 1.00 76.81 163 PHE A N 1
ATOM 1294 C CA . PHE A 1 163 ? 7.042 14.429 -8.596 1.00 76.81 163 PHE A CA 1
ATOM 1295 C C . PHE A 1 163 ? 6.020 14.049 -9.671 1.00 76.81 163 PHE A C 1
ATOM 1297 O O . PHE A 1 163 ? 5.593 12.906 -9.745 1.00 76.81 163 PHE A O 1
ATOM 1304 N N . ASP A 1 164 ? 5.630 14.990 -10.531 1.00 78.56 164 ASP A N 1
ATOM 1305 C CA . ASP A 1 164 ? 4.681 14.748 -11.629 1.00 78.56 164 ASP A CA 1
ATOM 1306 C C . ASP A 1 164 ? 5.378 14.323 -12.941 1.00 78.56 164 ASP A C 1
ATOM 1308 O O . ASP A 1 164 ? 4.818 14.391 -14.032 1.00 78.56 164 ASP A O 1
ATOM 1312 N N . ASN A 1 165 ? 6.640 13.886 -12.871 1.00 83.12 165 ASN A N 1
ATOM 1313 C CA . ASN A 1 165 ? 7.404 13.471 -14.046 1.00 83.12 165 ASN A CA 1
ATOM 1314 C C . ASN A 1 165 ? 8.090 12.122 -13.818 1.00 83.12 165 ASN A C 1
ATOM 1316 O O . ASN A 1 165 ? 8.855 11.959 -12.866 1.00 83.12 165 ASN A O 1
ATOM 1320 N N . TYR A 1 166 ? 7.887 11.206 -14.766 1.00 87.25 166 TYR A N 1
ATOM 1321 C CA . TYR A 1 166 ? 8.526 9.892 -14.833 1.00 87.25 166 TYR A CA 1
ATOM 1322 C C . TYR A 1 166 ? 10.056 9.966 -14.670 1.00 87.25 166 TYR A C 1
ATOM 1324 O O . TYR A 1 166 ? 10.653 9.157 -13.968 1.00 87.25 166 TYR A O 1
ATOM 1332 N N . GLY A 1 167 ? 10.716 10.956 -15.284 1.00 85.56 167 GLY A N 1
ATOM 1333 C CA . GLY A 1 167 ? 12.175 11.097 -15.176 1.00 85.56 167 GLY A CA 1
ATOM 1334 C C . GLY A 1 167 ? 12.651 11.367 -13.744 1.00 85.56 167 GLY A C 1
ATOM 1335 O O . GLY A 1 167 ? 13.630 10.779 -13.301 1.00 85.56 167 GLY A O 1
ATOM 1336 N N . ILE A 1 168 ? 11.911 12.195 -13.000 1.00 82.31 168 ILE A N 1
ATOM 1337 C CA . ILE A 1 168 ? 12.247 12.545 -11.612 1.00 82.31 168 ILE A CA 1
ATOM 1338 C C . ILE A 1 168 ? 12.080 11.324 -10.705 1.00 82.31 168 ILE A C 1
ATOM 1340 O O . ILE A 1 168 ? 12.918 11.082 -9.840 1.00 82.31 168 ILE A O 1
ATOM 1344 N N . GLY A 1 169 ? 11.023 10.535 -10.915 1.00 81.44 169 GLY A N 1
ATOM 1345 C CA . GLY A 1 169 ? 10.827 9.300 -10.162 1.00 81.44 169 GLY A CA 1
ATOM 1346 C C . GLY A 1 169 ? 11.919 8.269 -10.411 1.00 81.44 169 GLY A C 1
ATOM 1347 O O . GLY A 1 169 ? 12.386 7.641 -9.462 1.00 81.44 169 GLY A O 1
ATOM 1348 N N . ARG A 1 170 ? 12.399 8.158 -11.654 1.00 84.69 170 ARG A N 1
ATOM 1349 C CA . ARG A 1 170 ? 13.538 7.300 -11.980 1.00 84.69 170 ARG A CA 1
ATOM 1350 C C . ARG A 1 170 ? 14.801 7.758 -11.258 1.00 84.69 170 ARG A C 1
ATOM 1352 O O . ARG A 1 170 ? 15.492 6.921 -10.695 1.00 84.69 170 ARG A O 1
ATOM 1359 N N . ASP A 1 171 ? 15.093 9.056 -11.232 1.00 81.94 171 ASP A N 1
ATOM 1360 C CA . ASP A 1 171 ? 16.287 9.577 -10.551 1.00 81.94 171 ASP A CA 1
ATOM 1361 C C . ASP A 1 171 ? 16.261 9.298 -9.038 1.00 81.94 171 ASP A C 1
ATOM 1363 O O . ASP A 1 171 ? 17.294 8.983 -8.446 1.00 81.94 171 ASP A O 1
ATOM 1367 N N . VAL A 1 172 ? 15.080 9.370 -8.413 1.00 74.75 172 VAL A N 1
ATOM 1368 C CA . VAL A 1 172 ? 14.890 9.056 -6.985 1.00 74.75 172 VAL A CA 1
ATOM 1369 C C . VAL A 1 172 ? 15.121 7.571 -6.704 1.00 74.75 172 VAL A C 1
ATOM 1371 O O . VAL A 1 172 ? 15.785 7.230 -5.725 1.00 74.75 172 VAL A O 1
ATOM 1374 N N . PHE A 1 173 ? 14.634 6.692 -7.580 1.00 74.00 173 PHE A N 1
ATOM 1375 C CA . PHE A 1 173 ? 14.786 5.247 -7.421 1.00 74.00 173 PHE A CA 1
ATOM 1376 C C . PHE A 1 173 ? 16.198 4.748 -7.786 1.00 74.00 173 PHE A C 1
ATOM 1378 O O . PHE A 1 173 ? 16.746 3.877 -7.109 1.00 74.00 173 PHE A O 1
ATOM 1385 N N . SER A 1 174 ? 16.852 5.387 -8.765 1.00 71.12 174 SER A N 1
ATOM 1386 C CA . SER A 1 174 ? 18.202 5.050 -9.262 1.00 71.12 174 SER A CA 1
ATOM 1387 C C . SER A 1 174 ? 19.304 5.139 -8.198 1.00 71.12 174 SER A C 1
ATOM 1389 O O . SER A 1 174 ? 20.419 4.666 -8.416 1.00 71.12 174 SER A O 1
ATOM 1391 N N . GLY A 1 175 ? 19.018 5.729 -7.032 1.00 66.12 175 GLY A N 1
ATOM 1392 C CA . GLY A 1 175 ? 19.910 5.719 -5.872 1.00 66.12 175 GLY A CA 1
ATOM 1393 C C . GLY A 1 175 ? 20.180 4.325 -5.283 1.00 66.12 175 GLY A C 1
ATOM 1394 O O . GLY A 1 175 ? 21.010 4.223 -4.379 1.00 66.12 175 GLY A O 1
ATOM 1395 N N . GLY A 1 176 ? 19.500 3.271 -5.760 1.00 68.75 176 GLY A N 1
ATOM 1396 C CA . GLY A 1 176 ? 19.717 1.853 -5.430 1.00 68.75 176 GLY A CA 1
ATOM 1397 C C . GLY A 1 176 ? 19.220 1.449 -4.040 1.00 68.75 176 GLY A C 1
ATOM 1398 O O . GLY A 1 176 ? 18.470 0.490 -3.900 1.00 68.75 176 GLY A O 1
ATOM 1399 N N . LEU A 1 177 ? 19.552 2.238 -3.017 1.00 82.19 177 LEU A N 1
ATOM 1400 C CA . LEU A 1 177 ? 19.228 1.949 -1.617 1.00 82.19 177 LEU A CA 1
ATOM 1401 C C . LEU A 1 177 ? 17.717 1.893 -1.342 1.00 82.19 177 LEU A C 1
ATOM 1403 O O . LEU A 1 177 ? 17.276 1.073 -0.544 1.00 82.19 177 LEU A O 1
ATOM 1407 N N . GLN A 1 178 ? 16.920 2.752 -1.9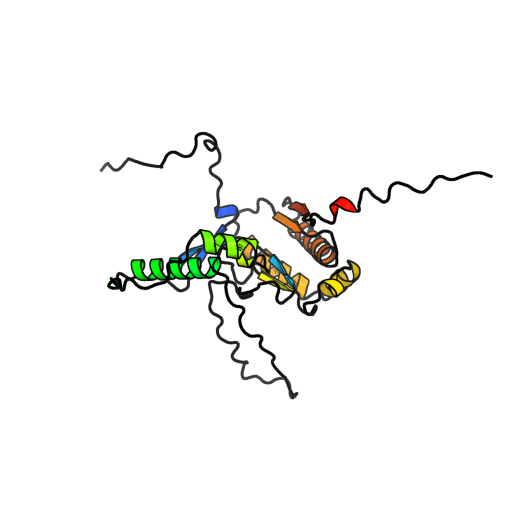91 1.00 85.44 178 GLN A N 1
ATOM 1408 C CA . GLN A 1 178 ? 15.463 2.765 -1.792 1.00 85.44 178 GLN A CA 1
ATOM 1409 C C . GLN A 1 178 ? 14.804 1.529 -2.414 1.00 85.44 178 GLN A C 1
ATOM 1411 O O . GLN A 1 178 ? 13.962 0.897 -1.782 1.00 85.44 178 GLN A O 1
ATOM 1416 N N . GLY A 1 179 ? 15.231 1.149 -3.623 1.00 88.06 179 GLY A N 1
ATOM 1417 C CA . GLY A 1 179 ? 14.745 -0.055 -4.294 1.00 88.06 179 GLY A CA 1
ATOM 1418 C C . GLY A 1 179 ? 15.093 -1.330 -3.525 1.00 88.06 179 GLY A C 1
ATOM 1419 O O . GLY A 1 179 ? 14.230 -2.185 -3.343 1.00 88.06 179 GLY A O 1
ATOM 1420 N N . GLU A 1 180 ? 16.320 -1.436 -3.006 1.00 89.81 180 GLU A N 1
ATOM 1421 C CA . GLU A 1 180 ? 16.732 -2.554 -2.145 1.00 89.81 180 GLU A CA 1
ATOM 1422 C C . GLU A 1 180 ? 15.880 -2.638 -0.870 1.00 89.81 180 GLU A C 1
ATOM 1424 O O . GLU A 1 180 ? 15.353 -3.706 -0.564 1.00 89.81 180 GLU A O 1
ATOM 1429 N N . GLU A 1 181 ? 15.650 -1.518 -0.174 1.00 91.94 181 GLU A N 1
ATOM 1430 C CA . GLU A 1 181 ? 14.807 -1.504 1.029 1.00 91.94 181 GLU A CA 1
ATOM 1431 C C . GLU A 1 181 ? 13.359 -1.930 0.729 1.00 91.94 181 GLU A C 1
ATOM 1433 O O . GLU A 1 181 ? 12.749 -2.678 1.498 1.00 91.94 181 GLU A O 1
ATOM 1438 N N . MET A 1 182 ? 12.801 -1.484 -0.399 1.00 92.69 182 MET A N 1
ATOM 1439 C CA . MET A 1 182 ? 11.471 -1.894 -0.854 1.00 92.69 182 MET A CA 1
ATOM 1440 C C . MET A 1 182 ? 11.405 -3.397 -1.153 1.00 92.69 182 MET A C 1
ATOM 1442 O O . MET A 1 182 ? 10.452 -4.063 -0.741 1.00 92.69 182 MET A O 1
ATOM 1446 N N . ASN A 1 183 ? 12.420 -3.942 -1.827 1.00 93.31 183 ASN A N 1
ATOM 1447 C CA . ASN A 1 183 ? 12.510 -5.372 -2.124 1.00 93.31 183 ASN A CA 1
ATOM 1448 C C . ASN A 1 183 ? 12.646 -6.206 -0.842 1.00 93.31 183 ASN A C 1
ATOM 1450 O O . ASN A 1 183 ? 11.955 -7.210 -0.694 1.00 93.31 183 ASN A O 1
ATOM 1454 N N . ASP A 1 184 ? 13.456 -5.772 0.124 1.00 94.94 184 ASP A N 1
ATOM 1455 C CA . ASP A 1 184 ? 13.605 -6.458 1.413 1.00 94.94 184 ASP A CA 1
ATOM 1456 C C . ASP A 1 184 ? 12.287 -6.489 2.205 1.00 94.94 184 ASP A C 1
ATOM 1458 O O . ASP A 1 184 ? 11.928 -7.508 2.804 1.00 94.94 184 ASP A O 1
ATOM 1462 N N . ARG A 1 185 ? 11.519 -5.393 2.167 1.00 95.38 185 ARG A N 1
ATOM 1463 C CA . ARG A 1 185 ? 10.178 -5.314 2.770 1.00 95.38 185 ARG A CA 1
ATOM 1464 C C . ARG A 1 185 ? 9.185 -6.260 2.110 1.00 95.38 185 ARG A C 1
ATOM 1466 O O . ARG A 1 185 ? 8.394 -6.888 2.811 1.00 95.38 185 ARG A O 1
ATOM 1473 N N . LEU A 1 186 ? 9.216 -6.370 0.783 1.00 95.88 186 LEU A N 1
ATOM 1474 C CA . LEU A 1 186 ? 8.392 -7.333 0.055 1.00 95.88 186 LEU A CA 1
ATOM 1475 C C . LEU A 1 186 ? 8.794 -8.768 0.408 1.00 95.88 186 LEU A C 1
ATOM 1477 O O . LEU A 1 186 ? 7.930 -9.586 0.735 1.00 95.88 186 LEU A O 1
ATOM 1481 N N . ARG A 1 187 ? 10.102 -9.049 0.402 1.00 95.69 187 ARG A N 1
ATOM 1482 C CA . ARG A 1 187 ? 10.664 -10.367 0.697 1.00 95.69 187 ARG A CA 1
ATOM 1483 C C . ARG A 1 187 ? 10.236 -10.866 2.072 1.00 95.69 187 ARG A C 1
ATOM 1485 O O . ARG A 1 187 ? 9.849 -12.021 2.189 1.00 95.69 187 ARG A O 1
ATOM 1492 N N . PHE A 1 188 ? 10.177 -9.985 3.070 1.00 95.44 188 PHE A N 1
ATOM 1493 C CA . PHE A 1 188 ? 9.656 -10.314 4.398 1.00 95.44 188 PHE A CA 1
ATOM 1494 C C . PHE A 1 188 ? 8.253 -10.951 4.368 1.00 95.44 188 PHE A C 1
ATOM 1496 O O . PHE A 1 188 ? 8.013 -11.929 5.070 1.00 95.44 188 PHE A O 1
ATOM 1503 N N . PHE A 1 189 ? 7.319 -10.437 3.559 1.00 95.00 189 PHE A N 1
ATOM 1504 C CA . PHE A 1 189 ? 5.976 -11.031 3.454 1.00 95.00 189 PHE A CA 1
ATOM 1505 C C . PHE A 1 189 ? 5.959 -12.296 2.602 1.00 95.00 189 PHE A C 1
ATOM 1507 O O . PHE A 1 189 ? 5.170 -13.207 2.855 1.00 95.00 189 PHE A O 1
ATOM 1514 N N . VAL A 1 190 ? 6.816 -12.342 1.587 1.00 94.25 190 VAL A N 1
ATOM 1515 C CA . VAL A 1 190 ? 6.944 -13.484 0.686 1.00 94.25 190 VAL A CA 1
ATOM 1516 C C . VAL A 1 190 ? 7.516 -14.705 1.408 1.00 94.25 190 VAL A C 1
ATOM 1518 O O . VAL A 1 190 ? 6.999 -15.802 1.228 1.00 94.25 190 VAL A O 1
ATOM 1521 N N . GLU A 1 191 ? 8.533 -14.531 2.249 1.00 93.88 191 GLU A N 1
ATOM 1522 C CA . GLU A 1 191 ? 9.179 -15.618 2.999 1.00 93.88 191 GLU A CA 1
ATOM 1523 C C . GLU A 1 191 ? 8.248 -16.281 4.023 1.00 93.88 191 GLU A C 1
ATOM 1525 O O . GLU A 1 191 ? 8.424 -17.451 4.350 1.00 93.88 191 GLU A O 1
ATOM 1530 N N . GLU A 1 192 ? 7.234 -15.559 4.507 1.00 91.44 192 GLU A N 1
ATOM 1531 C CA . GLU A 1 192 ? 6.189 -16.115 5.374 1.00 91.44 192 GLU A CA 1
ATOM 1532 C C . GLU A 1 192 ? 5.137 -16.931 4.604 1.00 91.44 192 GLU A C 1
ATOM 1534 O O . GLU A 1 192 ? 4.299 -17.587 5.223 1.00 91.44 192 GLU A O 1
ATOM 1539 N N . CYS A 1 193 ? 5.126 -16.870 3.270 1.00 90.00 193 CYS A N 1
ATOM 1540 C CA . CYS A 1 193 ? 4.179 -17.614 2.449 1.00 90.00 193 CYS A CA 1
ATOM 1541 C C . CYS A 1 193 ? 4.723 -19.009 2.123 1.00 90.00 193 CYS A C 1
ATOM 1543 O O . CYS A 1 193 ? 5.773 -19.141 1.499 1.00 90.00 193 CYS A O 1
ATOM 1545 N N . ASP A 1 194 ? 3.946 -20.054 2.420 1.00 89.06 194 ASP A N 1
ATOM 1546 C CA . ASP A 1 194 ? 4.264 -21.418 1.967 1.00 89.06 194 ASP A CA 1
ATOM 1547 C C . ASP A 1 194 ? 4.257 -21.524 0.430 1.00 89.06 194 ASP A C 1
ATOM 1549 O O . ASP A 1 194 ? 5.046 -22.255 -0.173 1.00 89.06 194 ASP A O 1
ATOM 1553 N N . HIS A 1 195 ? 3.342 -20.793 -0.217 1.00 89.00 195 HIS A N 1
ATOM 1554 C CA . HIS A 1 195 ? 3.229 -20.721 -1.668 1.00 89.00 195 HIS A CA 1
ATOM 1555 C C . HIS A 1 195 ? 2.654 -19.372 -2.115 1.00 89.00 195 HIS A C 1
ATOM 1557 O O . HIS A 1 195 ? 1.528 -19.018 -1.764 1.00 89.00 195 HIS A O 1
ATOM 1563 N N . ILE A 1 196 ? 3.409 -18.633 -2.931 1.00 91.62 196 ILE A N 1
ATOM 1564 C CA . ILE A 1 196 ? 2.959 -17.355 -3.492 1.00 91.62 196 ILE A CA 1
ATOM 1565 C C . ILE A 1 196 ? 2.039 -17.632 -4.684 1.00 91.62 196 ILE A C 1
ATOM 1567 O O . ILE A 1 196 ? 2.470 -18.188 -5.692 1.00 91.62 196 ILE A O 1
ATOM 1571 N N . GLN A 1 197 ? 0.777 -17.215 -4.586 1.00 92.25 197 GLN A N 1
ATOM 1572 C CA . GLN A 1 197 ? -0.191 -17.367 -5.680 1.00 92.25 197 GLN A CA 1
ATOM 1573 C C . GLN A 1 197 ? -0.050 -16.288 -6.758 1.00 92.25 197 GLN A C 1
ATOM 1575 O O . GLN A 1 197 ? -0.391 -16.524 -7.914 1.00 92.25 197 GLN A O 1
ATOM 1580 N N . GLY A 1 198 ? 0.406 -15.096 -6.375 1.00 94.31 198 GLY A N 1
ATOM 1581 C CA . GLY A 1 198 ? 0.490 -13.935 -7.249 1.00 94.31 198 GLY A CA 1
ATOM 1582 C C . GLY A 1 198 ? 0.691 -12.639 -6.471 1.00 94.31 198 GLY A C 1
ATOM 1583 O O . GLY A 1 198 ? 0.509 -12.606 -5.254 1.00 94.31 198 GLY A O 1
ATOM 1584 N N . PHE A 1 199 ? 1.006 -11.562 -7.185 1.00 95.69 199 PHE A N 1
ATOM 1585 C CA . PHE A 1 199 ? 1.037 -10.206 -6.637 1.00 95.69 199 PHE A CA 1
ATOM 1586 C C . PHE A 1 199 ? -0.142 -9.389 -7.164 1.00 95.69 199 PHE A C 1
ATOM 1588 O O . PHE A 1 199 ? -0.437 -9.414 -8.360 1.00 95.69 199 PHE A O 1
ATOM 1595 N N . GLN A 1 200 ? -0.802 -8.640 -6.281 1.00 95.56 200 GLN A N 1
ATOM 1596 C CA . GLN A 1 200 ? -1.733 -7.585 -6.676 1.00 95.56 200 GLN A CA 1
ATOM 1597 C C . GLN A 1 200 ? -0.984 -6.260 -6.631 1.00 95.56 200 GLN A C 1
ATOM 1599 O O . GLN A 1 200 ? -0.520 -5.848 -5.570 1.00 95.56 200 GLN A O 1
ATOM 1604 N N . PHE A 1 201 ? -0.848 -5.615 -7.782 1.00 95.38 201 PHE A N 1
ATOM 1605 C CA . PHE A 1 201 ? -0.047 -4.413 -7.929 1.00 95.38 201 PHE A CA 1
ATOM 1606 C C . PHE A 1 201 ? -0.956 -3.242 -8.287 1.00 95.38 201 PHE A C 1
ATOM 1608 O O . PHE A 1 201 ? -1.502 -3.191 -9.386 1.00 95.38 201 PHE A O 1
ATOM 1615 N N . ILE A 1 202 ? -1.164 -2.331 -7.339 1.00 95.12 202 ILE A N 1
ATOM 1616 C CA . ILE A 1 202 ? -2.014 -1.151 -7.512 1.00 95.12 202 ILE A CA 1
ATOM 1617 C C . ILE A 1 202 ? -1.097 0.049 -7.713 1.00 95.12 202 ILE A C 1
ATOM 1619 O O . ILE A 1 202 ? -0.256 0.326 -6.862 1.00 95.12 202 ILE A O 1
ATOM 1623 N N . VAL A 1 203 ? -1.242 0.742 -8.838 1.00 93.25 203 VAL A N 1
ATOM 1624 C CA . VAL A 1 203 ? -0.311 1.797 -9.250 1.00 93.25 203 VAL A CA 1
ATOM 1625 C C . VAL A 1 203 ? -1.040 2.998 -9.842 1.00 93.25 203 VAL A C 1
ATOM 1627 O O . VAL A 1 203 ? -2.055 2.845 -10.519 1.00 93.25 203 VAL A O 1
ATOM 1630 N N . ASP A 1 204 ? -0.490 4.189 -9.616 1.00 88.00 204 ASP A N 1
ATOM 1631 C CA . ASP A 1 204 ? -0.781 5.372 -10.428 1.00 88.00 204 ASP A CA 1
ATOM 1632 C C . ASP A 1 204 ? 0.162 5.398 -11.642 1.00 88.00 204 ASP A C 1
ATOM 1634 O O . ASP A 1 204 ? 1.387 5.446 -11.499 1.00 88.00 204 ASP A O 1
ATOM 1638 N N . ASP A 1 205 ? -0.405 5.325 -12.846 1.00 84.75 205 ASP A N 1
ATOM 1639 C CA . ASP A 1 205 ? 0.356 5.340 -14.096 1.00 84.75 205 ASP A CA 1
ATOM 1640 C C . ASP A 1 205 ? 0.743 6.755 -14.560 1.00 84.75 205 ASP A C 1
ATOM 1642 O O . ASP A 1 205 ? 1.338 6.917 -15.629 1.00 84.75 205 ASP A O 1
ATOM 1646 N N . LEU A 1 206 ? 0.464 7.773 -13.742 1.00 83.81 206 LEU A N 1
ATOM 1647 C CA . LEU A 1 206 ? 0.852 9.162 -13.955 1.00 83.81 206 LEU A CA 1
ATOM 1648 C C . LEU A 1 206 ? 1.967 9.595 -12.984 1.00 83.81 206 LEU A C 1
ATOM 1650 O O . LEU A 1 206 ? 2.194 9.018 -11.921 1.00 83.81 206 LEU A O 1
ATOM 1654 N N . GLY A 1 2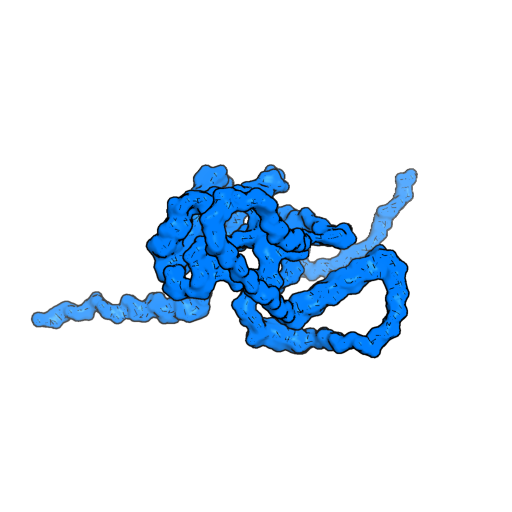07 ? 2.711 10.628 -13.374 1.00 86.06 207 GLY A N 1
ATOM 1655 C CA . GLY A 1 207 ? 3.750 11.229 -12.539 1.00 86.06 207 GLY A CA 1
ATOM 1656 C C . GLY A 1 207 ? 4.984 10.350 -12.301 1.00 86.06 207 GLY A C 1
ATOM 1657 O O . GLY A 1 207 ? 5.313 9.464 -13.086 1.00 86.06 207 GLY A O 1
ATOM 1658 N N . GLY A 1 208 ? 5.717 10.624 -11.225 1.00 87.75 208 GLY A N 1
ATOM 1659 C CA . GLY A 1 208 ? 6.951 9.930 -10.849 1.00 87.75 208 GLY A CA 1
ATOM 1660 C C . GLY A 1 208 ? 6.719 8.575 -10.180 1.00 87.75 208 GLY A C 1
ATOM 1661 O O . GLY A 1 208 ? 7.599 7.719 -10.219 1.00 87.75 208 GLY A O 1
ATOM 1662 N N . PHE A 1 209 ? 5.536 8.317 -9.610 1.00 89.06 209 PHE A N 1
ATOM 1663 C CA . PHE A 1 209 ? 5.244 6.988 -9.062 1.00 89.06 209 PHE A CA 1
ATOM 1664 C C . PHE A 1 209 ? 5.155 5.937 -10.160 1.00 89.06 209 PHE A C 1
ATOM 1666 O O . PHE A 1 209 ? 5.542 4.798 -9.925 1.00 89.06 209 PHE A O 1
ATOM 1673 N N . SER A 1 210 ? 4.765 6.330 -11.375 1.00 90.44 210 SER A N 1
ATOM 1674 C CA . SER A 1 210 ? 4.763 5.436 -12.531 1.00 90.44 210 SER A CA 1
ATOM 1675 C C . SER A 1 210 ? 6.153 4.864 -12.854 1.00 90.44 210 SER A C 1
ATOM 1677 O O . SER A 1 210 ? 6.260 3.698 -13.232 1.00 90.44 210 SER A O 1
ATOM 1679 N N . SER A 1 211 ? 7.238 5.628 -12.657 1.00 90.06 211 SER A N 1
ATOM 1680 C CA . SER A 1 211 ? 8.601 5.117 -12.862 1.00 90.06 211 SER A CA 1
ATOM 1681 C C . SER A 1 211 ? 9.071 4.238 -11.712 1.00 90.06 211 SER A C 1
ATOM 1683 O O . SER A 1 211 ? 9.661 3.195 -11.968 1.00 90.06 211 SER A O 1
ATOM 1685 N N . VAL A 1 212 ? 8.774 4.631 -10.466 1.00 90.12 212 VAL A N 1
ATOM 1686 C CA . VAL A 1 212 ? 9.067 3.822 -9.269 1.00 90.12 212 VAL A CA 1
ATOM 1687 C C . VAL A 1 212 ? 8.378 2.464 -9.376 1.00 90.12 212 VAL A C 1
ATOM 1689 O O . VAL A 1 212 ? 8.985 1.425 -9.150 1.00 90.12 212 VAL A O 1
ATOM 1692 N N . ALA A 1 213 ? 7.111 2.474 -9.775 1.00 92.56 213 ALA A N 1
ATOM 1693 C CA . ALA A 1 213 ? 6.319 1.281 -9.978 1.00 92.56 213 ALA A CA 1
ATOM 1694 C C . ALA A 1 213 ? 6.836 0.406 -11.118 1.00 92.56 213 ALA A C 1
ATOM 1696 O O . ALA A 1 213 ? 6.869 -0.808 -10.957 1.00 92.56 213 ALA A O 1
ATOM 1697 N N . ALA A 1 214 ? 7.236 0.998 -12.249 1.00 92.25 214 ALA A N 1
ATOM 1698 C CA . ALA A 1 214 ? 7.804 0.245 -13.364 1.00 92.25 214 ALA A CA 1
ATOM 1699 C C . ALA A 1 214 ? 9.078 -0.500 -12.941 1.00 92.25 214 ALA A C 1
ATOM 1701 O O . ALA A 1 214 ? 9.181 -1.700 -13.164 1.00 92.25 214 ALA A O 1
ATOM 1702 N N . GLU A 1 215 ? 10.002 0.188 -12.271 1.00 91.50 215 GLU A N 1
ATOM 1703 C CA . GLU A 1 215 ? 11.265 -0.405 -11.823 1.00 91.50 215 GLU A CA 1
ATOM 1704 C C . GLU A 1 215 ? 11.055 -1.443 -10.711 1.00 91.50 215 GLU A C 1
ATOM 1706 O O . GLU A 1 215 ? 11.641 -2.524 -10.729 1.00 91.50 215 GLU A O 1
ATOM 1711 N N . PHE A 1 216 ? 10.152 -1.171 -9.765 1.00 92.81 216 PHE A N 1
ATOM 1712 C CA . PHE A 1 216 ? 9.804 -2.140 -8.729 1.00 92.81 216 PHE A CA 1
ATOM 1713 C C . PHE A 1 216 ? 9.112 -3.383 -9.309 1.00 92.81 216 PHE A C 1
ATOM 1715 O O . PHE A 1 216 ? 9.390 -4.501 -8.881 1.00 92.81 216 PHE A O 1
ATOM 1722 N N . LEU A 1 217 ? 8.255 -3.217 -10.319 1.00 94.00 217 LEU A N 1
ATOM 1723 C CA . LEU A 1 217 ? 7.614 -4.329 -11.018 1.00 94.00 217 LEU A CA 1
ATOM 1724 C C . LEU A 1 217 ? 8.622 -5.166 -11.820 1.00 94.00 217 LEU A C 1
ATOM 1726 O O . LEU A 1 217 ? 8.509 -6.390 -11.816 1.00 94.00 217 LEU A O 1
ATOM 1730 N N . GLU A 1 218 ? 9.604 -4.536 -12.471 1.00 92.44 218 GLU A N 1
ATOM 1731 C CA . GLU A 1 218 ? 10.714 -5.237 -13.135 1.00 92.44 218 GLU A CA 1
ATOM 1732 C C . GLU A 1 218 ? 11.474 -6.121 -12.134 1.00 92.44 218 GLU A C 1
ATOM 1734 O O . GLU A 1 218 ? 11.631 -7.317 -12.378 1.00 92.44 218 GLU A O 1
ATOM 1739 N N . ASN A 1 219 ? 11.811 -5.587 -10.954 1.00 92.38 219 ASN A N 1
ATOM 1740 C CA . ASN A 1 219 ? 12.458 -6.362 -9.889 1.00 92.38 219 ASN A CA 1
ATOM 1741 C C . ASN A 1 219 ? 11.608 -7.559 -9.427 1.00 92.38 219 ASN A C 1
ATOM 1743 O O . ASN A 1 219 ? 12.134 -8.656 -9.246 1.00 92.38 219 ASN A O 1
ATOM 1747 N N . ILE A 1 220 ? 10.291 -7.377 -9.264 1.00 93.88 220 ILE A N 1
ATOM 1748 C CA . ILE A 1 220 ? 9.373 -8.462 -8.880 1.00 93.88 220 ILE A CA 1
ATOM 1749 C C . ILE A 1 220 ? 9.361 -9.569 -9.937 1.00 93.88 220 ILE A C 1
ATOM 1751 O O . ILE A 1 220 ? 9.380 -10.748 -9.586 1.00 93.88 220 ILE A O 1
ATOM 1755 N N . VAL A 1 221 ? 9.313 -9.212 -11.221 1.00 93.88 221 VAL A N 1
ATOM 1756 C CA . VAL A 1 221 ? 9.292 -10.188 -12.320 1.00 93.88 221 VAL A CA 1
ATOM 1757 C C . VAL A 1 221 ? 10.623 -10.935 -12.423 1.00 93.88 221 VAL A C 1
ATOM 1759 O O . VAL A 1 221 ? 10.614 -12.140 -12.677 1.00 93.88 221 VAL A O 1
ATOM 1762 N N . ASP A 1 222 ? 11.746 -10.263 -12.176 1.00 93.88 222 ASP A N 1
ATOM 1763 C CA . ASP A 1 222 ? 13.075 -10.876 -12.197 1.00 93.88 222 ASP A CA 1
ATOM 1764 C C . ASP A 1 222 ? 13.318 -11.800 -10.988 1.00 93.88 222 ASP A C 1
ATOM 1766 O O . ASP A 1 222 ? 13.855 -12.899 -11.151 1.00 93.88 222 ASP A O 1
ATOM 1770 N N . GLU A 1 223 ? 12.898 -11.406 -9.779 1.00 94.44 223 GLU A N 1
ATOM 1771 C CA . GLU A 1 223 ? 13.070 -12.212 -8.558 1.00 94.44 223 GLU A CA 1
ATOM 1772 C C . GLU A 1 223 ? 12.042 -13.358 -8.473 1.00 94.44 223 GLU A C 1
ATOM 1774 O O . GLU A 1 223 ? 12.378 -14.480 -8.082 1.00 94.44 223 GLU A O 1
ATOM 1779 N N . TYR A 1 224 ? 10.801 -13.122 -8.909 1.00 94.25 224 TYR A N 1
ATOM 1780 C CA . TYR A 1 224 ? 9.671 -14.052 -8.791 1.00 94.25 224 TYR A CA 1
ATOM 1781 C C . TYR A 1 224 ? 9.106 -14.477 -10.160 1.00 94.25 224 TYR A C 1
ATOM 1783 O O . TYR A 1 224 ? 7.898 -14.463 -10.389 1.00 94.25 224 TYR A O 1
ATOM 1791 N N . THR A 1 225 ? 9.987 -14.921 -11.062 1.00 90.38 225 THR A N 1
ATOM 1792 C CA . THR A 1 225 ? 9.715 -15.225 -12.492 1.00 90.38 225 THR A CA 1
ATOM 1793 C C . THR A 1 225 ? 8.481 -16.071 -12.835 1.00 90.38 225 THR A C 1
ATOM 1795 O O . THR A 1 225 ? 7.944 -15.934 -13.933 1.00 90.38 225 THR A O 1
ATOM 1798 N N . ASN A 1 226 ? 8.012 -16.953 -11.949 1.00 90.75 226 ASN A N 1
ATOM 1799 C CA . ASN A 1 226 ? 6.850 -17.823 -12.204 1.00 90.75 226 ASN A CA 1
ATOM 1800 C C . ASN A 1 226 ? 5.583 -17.390 -11.451 1.00 90.75 226 ASN A C 1
ATOM 1802 O O . ASN A 1 226 ? 4.601 -18.133 -11.418 1.00 90.75 226 ASN A O 1
ATOM 1806 N N . THR A 1 227 ? 5.602 -16.206 -10.846 1.00 95.25 227 THR A N 1
ATOM 1807 C CA . THR A 1 227 ? 4.499 -15.685 -10.046 1.00 95.25 227 THR A CA 1
ATOM 1808 C C . THR A 1 227 ? 3.692 -14.686 -10.878 1.00 95.25 227 THR A C 1
ATOM 1810 O O . THR A 1 227 ? 4.249 -13.696 -11.354 1.00 95.25 227 THR A O 1
ATOM 1813 N N . PRO A 1 228 ? 2.382 -14.904 -11.089 1.00 9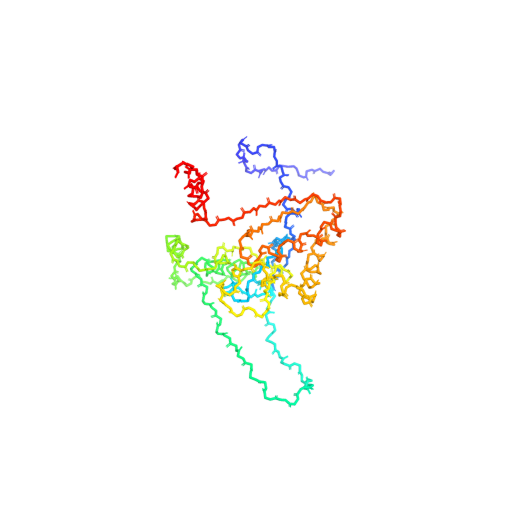5.50 228 PRO A N 1
ATOM 1814 C CA . PRO A 1 228 ? 1.573 -13.976 -11.868 1.00 95.50 228 PRO A CA 1
ATOM 1815 C C . PRO A 1 228 ? 1.416 -12.638 -11.136 1.00 95.50 228 PRO A C 1
ATOM 1817 O O . PRO A 1 228 ? 1.227 -12.595 -9.920 1.00 95.50 228 PRO A O 1
ATOM 1820 N N . VAL A 1 229 ? 1.429 -11.540 -11.893 1.00 96.25 229 VAL A N 1
ATOM 1821 C CA . VAL A 1 229 ? 1.161 -10.195 -11.372 1.00 96.25 229 VAL A CA 1
ATOM 1822 C C . VAL A 1 229 ? -0.130 -9.662 -11.979 1.00 96.25 229 VAL A C 1
ATOM 1824 O O . VAL A 1 229 ? -0.287 -9.625 -13.201 1.00 96.25 229 VAL A O 1
ATOM 1827 N N . LEU A 1 230 ? -1.056 -9.241 -11.122 1.00 95.75 230 LEU A N 1
ATOM 1828 C CA . LEU A 1 230 ? -2.289 -8.575 -11.512 1.00 95.75 230 LEU A CA 1
ATOM 1829 C C . LEU A 1 230 ? -2.152 -7.073 -11.274 1.00 95.75 230 LEU A C 1
ATOM 1831 O O . LEU A 1 230 ? -2.112 -6.619 -10.132 1.00 95.75 230 LEU A O 1
ATOM 1835 N N . LEU A 1 231 ? -2.069 -6.325 -12.372 1.00 94.56 231 LEU A N 1
ATOM 1836 C CA . LEU A 1 231 ? -1.868 -4.881 -12.369 1.00 94.56 231 LEU A CA 1
ATOM 1837 C C . LEU A 1 231 ? -3.207 -4.136 -12.393 1.00 94.56 231 LEU A C 1
ATOM 1839 O O . LEU A 1 231 ? -4.030 -4.349 -13.286 1.00 94.56 231 LEU A O 1
ATOM 1843 N N . TYR A 1 232 ? -3.390 -3.222 -11.446 1.00 94.56 232 TYR A N 1
ATOM 1844 C CA . TYR A 1 232 ? -4.521 -2.311 -11.365 1.00 94.56 232 TYR A CA 1
ATOM 1845 C C . TYR A 1 232 ? -4.027 -0.869 -11.456 1.00 94.56 232 TYR A C 1
ATOM 1847 O O . TYR A 1 232 ? -3.406 -0.360 -10.524 1.00 94.56 232 TYR A O 1
ATOM 1855 N N . ASN A 1 233 ? -4.350 -0.196 -12.558 1.00 91.38 233 ASN A N 1
ATOM 1856 C CA . ASN A 1 233 ? -4.057 1.227 -12.697 1.00 91.38 233 ASN A CA 1
ATOM 1857 C C . ASN A 1 233 ? -5.179 2.046 -12.061 1.00 91.38 233 ASN A C 1
ATOM 1859 O O . ASN A 1 233 ? -6.356 1.892 -12.406 1.00 91.38 233 ASN A O 1
ATOM 1863 N N . VAL A 1 234 ? -4.808 2.936 -11.150 1.00 88.19 234 VAL A N 1
ATOM 1864 C CA . VAL A 1 234 ? -5.721 3.857 -10.483 1.00 88.19 234 VAL A CA 1
ATOM 1865 C C . VAL A 1 234 ? -5.537 5.227 -11.103 1.00 88.19 234 VAL A C 1
ATOM 1867 O O . VAL A 1 234 ? -4.479 5.829 -11.001 1.00 88.19 234 VAL A O 1
ATOM 1870 N N . GLN A 1 235 ? -6.593 5.728 -11.736 1.00 81.19 235 GLN A N 1
ATOM 1871 C CA . GLN A 1 235 ? -6.605 7.066 -12.311 1.00 81.19 235 GLN A CA 1
ATOM 1872 C C . GLN A 1 235 ? -7.694 7.900 -11.659 1.00 81.19 235 GLN A C 1
ATOM 1874 O O . GLN A 1 235 ? -8.840 7.464 -11.515 1.00 81.19 235 GLN A O 1
ATOM 1879 N N . GLY A 1 236 ? -7.348 9.140 -11.318 1.00 75.75 236 GLY A N 1
ATOM 1880 C CA . GLY A 1 236 ? -8.325 10.107 -10.846 1.00 75.75 236 GLY A CA 1
ATOM 1881 C C . GLY A 1 236 ? -9.431 10.339 -11.890 1.00 75.75 236 GLY A C 1
ATOM 1882 O O . GLY A 1 236 ? -9.168 10.338 -13.097 1.00 75.75 236 GLY A O 1
ATOM 1883 N N . PRO A 1 237 ? -10.676 10.623 -11.468 1.00 68.44 237 PRO A N 1
ATOM 1884 C CA . PRO A 1 237 ? -11.809 10.806 -12.381 1.00 68.44 237 PRO A CA 1
ATOM 1885 C C . PRO A 1 237 ? -11.607 11.941 -13.404 1.00 68.44 237 PRO A C 1
ATOM 1887 O O . PRO A 1 237 ? -12.250 11.957 -14.452 1.00 68.44 237 PRO A O 1
ATOM 1890 N N . ARG A 1 238 ? -10.687 12.879 -13.138 1.00 61.47 238 ARG A N 1
ATOM 1891 C CA . ARG A 1 238 ? -10.330 13.973 -14.055 1.00 61.47 238 ARG A CA 1
ATOM 1892 C C . ARG A 1 238 ? -9.463 13.535 -15.242 1.00 61.47 238 ARG A C 1
ATOM 1894 O O . ARG A 1 238 ? -9.516 14.189 -16.282 1.00 61.47 238 ARG A O 1
ATOM 1901 N N . SER A 1 239 ? -8.721 12.434 -15.133 1.00 56.72 239 SER A N 1
ATOM 1902 C CA . SER A 1 239 ? -7.795 11.971 -16.179 1.00 56.72 239 SER A CA 1
ATOM 1903 C C . SER A 1 239 ? -8.529 11.395 -17.399 1.00 56.72 239 SER A C 1
ATOM 1905 O O . SER A 1 239 ? -8.105 11.603 -18.536 1.00 56.72 239 SER A O 1
ATOM 1907 N N . TYR A 1 240 ? -9.713 10.802 -17.196 1.00 52.66 240 TYR A N 1
ATOM 1908 C CA . TYR A 1 240 ? -10.567 10.266 -18.268 1.00 52.66 240 TYR A CA 1
ATOM 1909 C C . TYR A 1 240 ? -11.121 11.327 -19.234 1.00 52.66 240 TYR A C 1
ATOM 1911 O O . TYR A 1 240 ? -11.530 10.999 -20.350 1.00 52.66 240 TYR A O 1
ATOM 1919 N N . MET A 1 241 ? -11.152 12.606 -18.838 1.00 48.12 241 MET A N 1
ATOM 1920 C CA . MET A 1 241 ? -11.700 13.670 -19.687 1.00 48.12 241 MET A CA 1
ATOM 1921 C C . MET A 1 241 ? -10.708 14.169 -20.749 1.00 48.12 241 MET A C 1
ATOM 1923 O O . MET A 1 241 ? -11.142 14.736 -21.752 1.00 48.12 241 MET A O 1
ATOM 1927 N N . ASN A 1 242 ? -9.401 13.929 -20.586 1.00 50.09 242 ASN A N 1
ATOM 1928 C CA . ASN A 1 242 ? -8.377 14.485 -21.480 1.00 50.09 242 ASN A CA 1
ATOM 1929 C C . ASN A 1 242 ? -8.041 13.583 -22.682 1.00 50.09 242 ASN A C 1
ATOM 1931 O O . ASN A 1 242 ? -7.686 14.078 -23.752 1.00 50.09 242 ASN A O 1
ATOM 1935 N N . THR A 1 243 ? -8.237 12.267 -22.581 1.00 48.00 243 THR A N 1
ATOM 1936 C CA . THR A 1 243 ? -7.87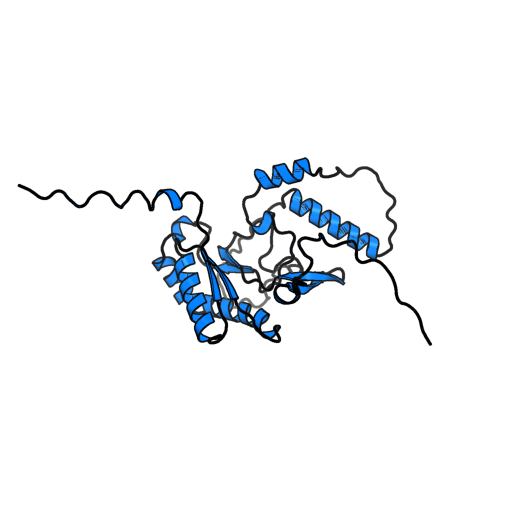9 11.312 -23.649 1.00 48.00 243 THR A CA 1
ATOM 1937 C C . THR A 1 243 ? -8.791 11.392 -24.879 1.00 48.00 243 THR A C 1
ATOM 1939 O O . THR A 1 243 ? -8.403 10.981 -25.972 1.00 48.00 243 THR A O 1
ATOM 1942 N N . ARG A 1 244 ? -10.000 11.962 -24.752 1.00 43.72 244 ARG A N 1
ATOM 1943 C CA . ARG A 1 244 ? -10.934 12.152 -25.882 1.00 43.72 244 ARG A CA 1
ATOM 1944 C C . ARG A 1 244 ? -10.719 13.454 -26.667 1.00 43.72 244 ARG A C 1
ATOM 1946 O O . ARG A 1 244 ? -11.294 13.592 -27.745 1.00 43.72 244 ARG A O 1
ATOM 1953 N N . GLY A 1 245 ? -9.903 14.384 -26.162 1.00 43.69 245 GLY A N 1
ATOM 1954 C CA . GLY A 1 245 ? -9.708 15.715 -26.751 1.00 43.69 245 GLY A CA 1
ATOM 1955 C C . GLY A 1 245 ? -8.648 15.800 -27.853 1.00 43.69 245 GLY A C 1
ATOM 1956 O O . GLY A 1 245 ? -8.722 16.695 -28.687 1.00 43.69 245 GLY A O 1
ATOM 1957 N N . GLN A 1 246 ? -7.692 14.867 -27.914 1.00 46.22 246 GLN A N 1
ATOM 1958 C CA . GLN A 1 246 ? -6.531 14.992 -28.812 1.00 46.22 246 GLN A CA 1
ATOM 1959 C C . GLN A 1 246 ? -6.651 14.263 -30.161 1.00 46.22 246 GLN A C 1
ATOM 1961 O O . GLN A 1 246 ? -5.732 14.320 -30.970 1.00 46.22 246 GLN A O 1
ATOM 1966 N N . LYS A 1 247 ? -7.788 13.624 -30.478 1.00 45.41 247 LYS A N 1
ATOM 1967 C CA . LYS A 1 247 ? -7.970 12.923 -31.770 1.00 45.41 247 LYS A CA 1
ATOM 1968 C C . LYS A 1 247 ? -8.618 13.760 -32.883 1.00 45.41 247 LYS A C 1
ATOM 1970 O O . LYS A 1 247 ? -9.142 13.202 -33.846 1.00 45.41 247 LYS A O 1
ATOM 1975 N N . LYS A 1 248 ? -8.595 15.090 -32.777 1.00 46.16 248 LYS A N 1
ATOM 1976 C CA . LYS A 1 248 ? -9.001 16.000 -33.858 1.00 46.16 248 LYS A CA 1
ATOM 1977 C C . LYS A 1 248 ? -8.088 17.219 -33.902 1.00 46.16 248 LYS A C 1
ATOM 1979 O O . LYS A 1 248 ? -8.401 18.207 -33.261 1.00 46.16 248 LYS A O 1
ATOM 1984 N N . THR A 1 249 ? -7.027 17.132 -34.697 1.00 45.94 249 THR A N 1
ATOM 1985 C CA . THR A 1 249 ? -6.662 18.109 -35.739 1.00 45.94 249 THR A CA 1
ATOM 1986 C C . THR A 1 249 ? -5.331 17.676 -36.336 1.00 45.94 249 THR A C 1
ATOM 1988 O O . THR A 1 249 ? -4.293 18.071 -35.839 1.00 45.94 249 THR A O 1
ATOM 1991 N N . ASP A 1 250 ? -5.383 16.853 -37.378 1.00 42.94 250 ASP A N 1
ATOM 1992 C CA . ASP A 1 250 ? -4.314 16.737 -38.375 1.00 42.94 250 ASP A CA 1
ATOM 1993 C C . ASP A 1 250 ? -4.951 16.190 -39.648 1.00 42.94 250 ASP A C 1
ATOM 1995 O O . ASP A 1 250 ? -4.856 15.012 -39.952 1.00 42.94 250 ASP A O 1
ATOM 1999 N N . PHE A 1 251 ? -5.727 17.032 -40.331 1.00 46.34 251 PHE A N 1
ATOM 2000 C CA . PHE A 1 251 ? -6.001 16.917 -41.766 1.00 46.34 251 PHE A CA 1
ATOM 2001 C C . PHE A 1 251 ? -6.604 18.242 -42.246 1.00 46.34 251 PHE A C 1
ATOM 2003 O O . PHE A 1 251 ? -7.818 18.432 -42.271 1.00 46.34 251 PHE A O 1
ATOM 2010 N N . SER A 1 252 ? -5.739 19.161 -42.659 1.00 36.66 252 SER A N 1
ATOM 2011 C CA . SER A 1 252 ? -6.079 20.149 -43.682 1.00 36.66 252 SER A CA 1
ATOM 2012 C C . SER A 1 252 ? -4.917 20.222 -44.663 1.00 36.66 252 SER A C 1
ATOM 2014 O O . SER A 1 252 ? -3.972 20.987 -44.488 1.00 36.66 252 SER A O 1
ATOM 2016 N N . GLY A 1 253 ? -4.980 19.351 -45.668 1.00 43.53 253 GLY A N 1
ATOM 2017 C CA . GLY A 1 253 ? -4.282 19.560 -46.925 1.00 43.53 253 GLY A CA 1
ATOM 2018 C C . GLY A 1 253 ? -5.073 20.495 -47.843 1.00 43.53 253 GLY A C 1
ATOM 2019 O O . GLY A 1 253 ? -6.289 20.634 -47.697 1.00 43.53 253 GLY A O 1
ATOM 2020 N N . SER A 1 254 ? -4.347 21.029 -48.829 1.00 38.62 254 SER A N 1
ATOM 2021 C CA . SER A 1 254 ? -4.732 21.900 -49.957 1.00 38.62 254 SER A CA 1
ATOM 2022 C C . SER A 1 254 ? -5.023 23.367 -49.601 1.00 38.62 254 SER A C 1
ATOM 2024 O O . SER A 1 254 ? -5.751 23.646 -48.658 1.00 38.62 254 SER A O 1
ATOM 2026 N N . SER A 1 255 ? -4.486 24.362 -50.314 1.00 43.25 255 SER A N 1
ATOM 2027 C CA . SER A 1 255 ? -3.956 24.398 -51.694 1.00 43.25 255 SER A CA 1
ATOM 2028 C C . SER A 1 255 ? -2.658 25.193 -51.805 1.00 43.25 255 SER A C 1
ATOM 2030 O O . SER A 1 255 ? -2.452 26.086 -50.956 1.00 43.25 255 SER A O 1
#